Protein AF-A0A6G1FYL8-F1 (afdb_monomer_lite)

Secondary structure (DSSP, 8-state):
-----HHHHHHHHHHHHHHHHHHHHHHHHHHHTT-----HHHHHHHHHHHHHHHHHHHHHHHHHTTBTB-GGGS-HHHHHHHHHHHHHHHHHHHHHHHHHHHHHHHHHHHH---TTHHHHHHHHHHHHHHHHHHHHHHHHHHTSSGGGGT-GGGTTS-HHHHHHHHHHHHHHHHHHHHHHHHHHHHHHHHHHH----HHHHHHHHH-TTTHHHHHHHHHHHHHHHHHHHHT---------------------------------

pLDDT: mean 71.5, std 19.19, range [30.89, 94.81]

Sequence (264 aa):
PDESKVPLLLGVTTSLFSFSLIVYGARVYTRVHPVLNIRWDDYAMFTAVVLAIGQYAVIVNCIHNGTGRHAVYLTPETIILALRAVWIQQLFWTWSITFIKVSVALMLMRIRNDKPWRIWLPLLISFLICSAASSTVLQFIQCTPVRTFWDRTTLGASAGRQKTYSFLCTSTIAVFISTDVTLSLLPLTFITKLRRPLRERVAIMSHGSGAVRHHRRDGQNVSYQALREQHRPALGHGRSRTLGLRGAVLGNHCGLRAVSEGAV

Radius of gyration: 32.03 Å; chains: 1; bounding box: 80×51×93 Å

Structure (mmCIF, N/CA/C/O backbone):
data_AF-A0A6G1FYL8-F1
#
_entry.id   AF-A0A6G1FYL8-F1
#
loop_
_atom_site.group_PDB
_atom_site.id
_atom_site.type_symbol
_atom_site.label_atom_id
_atom_site.label_alt_id
_atom_site.label_comp_id
_atom_site.label_asym_id
_atom_site.label_entity_id
_atom_site.label_seq_id
_atom_site.pdbx_PDB_ins_code
_atom_site.Cartn_x
_atom_site.Cartn_y
_atom_site.Cartn_z
_atom_site.occupancy
_atom_site.B_iso_or_equiv
_atom_site.auth_seq_id
_atom_site.auth_comp_id
_atom_site.auth_asym_id
_atom_site.auth_atom_id
_atom_site.pdbx_PDB_model_num
ATOM 1 N N . PRO A 1 1 ? 27.242 -15.877 -18.622 1.00 48.84 1 PRO A N 1
ATOM 2 C CA . PRO A 1 1 ? 26.172 -16.815 -18.209 1.00 48.84 1 PRO A CA 1
ATOM 3 C C . PRO A 1 1 ? 24.948 -15.988 -17.814 1.00 48.84 1 PRO A C 1
ATOM 5 O O . PRO A 1 1 ? 25.046 -15.158 -16.913 1.00 48.84 1 PRO A O 1
ATOM 8 N N . ASP A 1 2 ? 23.856 -16.123 -18.564 1.00 55.03 2 ASP A N 1
ATOM 9 C CA . ASP A 1 2 ? 22.661 -15.283 -18.440 1.00 55.03 2 ASP A CA 1
ATOM 10 C C . ASP A 1 2 ? 21.805 -15.734 -17.251 1.00 55.03 2 ASP A C 1
ATOM 12 O O . ASP A 1 2 ? 20.772 -16.379 -17.413 1.00 55.03 2 ASP A O 1
ATOM 16 N N . GLU A 1 3 ? 22.241 -15.397 -16.038 1.00 65.69 3 GLU A N 1
ATOM 17 C CA . GLU A 1 3 ? 21.491 -15.661 -14.807 1.00 65.69 3 GLU A CA 1
ATOM 18 C C . GLU A 1 3 ? 20.232 -14.779 -14.753 1.00 65.69 3 GLU A C 1
ATOM 20 O O . GLU A 1 3 ? 20.261 -13.605 -14.368 1.00 65.69 3 GLU A O 1
ATOM 25 N N . SER A 1 4 ? 19.096 -15.329 -15.182 1.00 71.00 4 SER A N 1
ATOM 26 C CA . SER A 1 4 ? 17.803 -14.646 -15.136 1.00 71.00 4 SER A CA 1
ATOM 27 C C . SER A 1 4 ? 17.171 -14.754 -13.746 1.00 71.00 4 SER A C 1
ATOM 29 O O . SER A 1 4 ? 16.814 -15.845 -13.310 1.00 71.00 4 SER A O 1
ATOM 31 N N . LYS A 1 5 ? 16.929 -13.617 -13.076 1.00 79.50 5 LYS A N 1
ATOM 32 C CA . LYS A 1 5 ? 16.242 -13.558 -11.763 1.00 79.50 5 LYS A CA 1
ATOM 33 C C . LYS A 1 5 ? 14.712 -13.509 -11.867 1.00 79.50 5 LYS A C 1
ATOM 35 O O . LYS A 1 5 ? 14.016 -13.406 -10.861 1.00 79.50 5 LYS A O 1
ATOM 40 N N . VAL A 1 6 ? 14.191 -13.591 -13.088 1.00 79.69 6 VAL A N 1
ATOM 41 C CA . VAL A 1 6 ? 12.763 -13.562 -13.436 1.00 79.69 6 VAL A CA 1
ATOM 42 C C . VAL A 1 6 ? 11.925 -14.580 -12.639 1.00 79.69 6 VAL A C 1
ATOM 44 O O . VAL A 1 6 ? 10.964 -14.147 -11.999 1.00 79.69 6 VAL A O 1
ATOM 47 N N . PRO A 1 7 ? 12.260 -15.890 -12.594 1.00 82.25 7 PRO A N 1
ATOM 48 C CA . PRO A 1 7 ? 11.434 -16.865 -11.874 1.00 82.25 7 PRO A CA 1
ATOM 49 C C . PRO A 1 7 ? 11.412 -16.612 -10.361 1.00 82.25 7 PRO A C 1
ATOM 51 O O . PRO A 1 7 ? 10.371 -16.770 -9.725 1.00 82.25 7 PRO A O 1
ATOM 54 N N . LEU A 1 8 ? 12.529 -16.145 -9.793 1.00 85.62 8 LEU A N 1
ATOM 55 C CA . LEU A 1 8 ? 12.621 -15.775 -8.381 1.00 85.62 8 LEU A CA 1
ATOM 56 C C . LEU A 1 8 ? 11.694 -14.592 -8.059 1.00 85.62 8 LEU A C 1
ATOM 58 O O . LEU A 1 8 ? 10.910 -14.655 -7.114 1.00 85.62 8 LEU A O 1
ATOM 62 N N . LEU A 1 9 ? 11.757 -13.523 -8.860 1.00 84.75 9 LEU A N 1
ATOM 63 C CA . LEU A 1 9 ? 10.937 -12.321 -8.668 1.00 84.75 9 LEU A CA 1
ATOM 64 C C . LEU A 1 9 ? 9.443 -12.628 -8.785 1.00 84.75 9 LEU A C 1
ATOM 66 O O . LEU A 1 9 ? 8.650 -12.158 -7.965 1.00 84.75 9 LEU A O 1
ATOM 70 N N . LEU A 1 10 ? 9.064 -13.441 -9.771 1.00 87.06 10 LEU A N 1
ATOM 71 C CA . LEU A 1 10 ? 7.678 -13.845 -9.965 1.00 87.06 10 LEU A CA 1
ATOM 72 C C . LEU A 1 10 ? 7.187 -14.699 -8.789 1.00 87.06 10 LEU A C 1
ATOM 74 O O . LEU A 1 10 ? 6.132 -14.410 -8.226 1.00 87.06 10 LEU A O 1
ATOM 78 N N . GLY A 1 11 ? 7.969 -15.696 -8.364 1.00 87.75 11 GL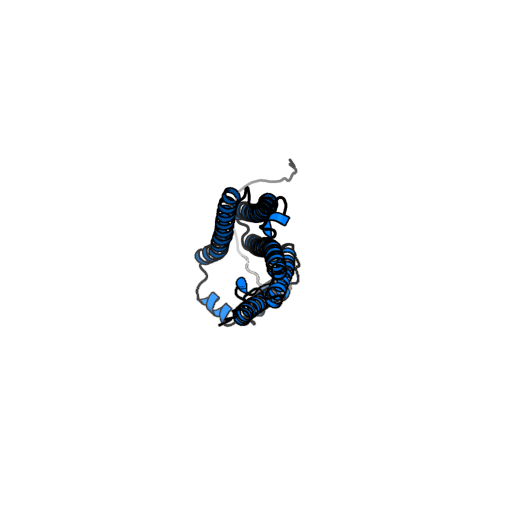Y A N 1
ATOM 79 C CA . GLY A 1 11 ? 7.621 -16.574 -7.244 1.00 87.75 11 GLY A CA 1
ATOM 80 C C . GLY A 1 11 ? 7.432 -15.819 -5.925 1.00 87.75 11 GLY A C 1
ATOM 81 O O . GLY A 1 11 ? 6.441 -16.021 -5.223 1.00 87.75 11 GLY A O 1
ATOM 82 N N . VAL A 1 12 ? 8.331 -14.886 -5.603 1.00 89.56 12 VAL A N 1
ATOM 83 C CA . VAL A 1 12 ? 8.226 -14.077 -4.376 1.00 89.56 12 VAL A CA 1
ATOM 84 C C . VAL A 1 12 ? 7.032 -13.120 -4.444 1.00 89.56 12 VAL A C 1
ATOM 86 O O . VAL A 1 12 ? 6.254 -13.032 -3.497 1.00 89.56 12 VAL A O 1
ATOM 89 N N . THR A 1 13 ? 6.836 -12.432 -5.570 1.00 87.62 13 THR A N 1
ATOM 90 C CA . THR A 1 13 ? 5.745 -11.451 -5.697 1.00 87.62 13 THR A CA 1
ATOM 91 C C . THR A 1 13 ? 4.373 -12.127 -5.647 1.00 87.62 13 THR A C 1
ATOM 93 O O . THR A 1 13 ? 3.482 -11.671 -4.932 1.00 87.62 13 THR A O 1
ATOM 96 N N . THR A 1 14 ? 4.204 -13.237 -6.369 1.00 90.94 14 THR A N 1
ATOM 97 C CA . THR A 1 14 ? 2.945 -14.003 -6.417 1.00 90.94 14 THR A CA 1
ATOM 98 C C . THR A 1 14 ? 2.588 -14.614 -5.062 1.00 90.94 14 THR A C 1
ATOM 100 O O . THR A 1 14 ? 1.433 -14.525 -4.638 1.00 90.94 14 THR A O 1
ATOM 103 N N . SER A 1 15 ? 3.562 -15.183 -4.345 1.00 93.88 15 SER A N 1
ATOM 104 C CA . SER A 1 15 ? 3.337 -15.789 -3.025 1.00 93.88 15 SER A CA 1
ATOM 105 C C . SER A 1 15 ? 2.959 -14.750 -1.966 1.00 93.88 15 SER A C 1
ATOM 107 O O . SER A 1 15 ? 1.961 -14.930 -1.266 1.00 93.88 15 SER A O 1
ATOM 109 N N . LEU A 1 16 ? 3.678 -13.623 -1.894 1.00 89.62 16 LEU A N 1
ATOM 110 C CA . LEU A 1 16 ? 3.366 -12.531 -0.965 1.00 89.62 16 LEU A CA 1
ATOM 111 C C . LEU A 1 16 ? 2.008 -11.886 -1.260 1.00 89.62 16 LEU A C 1
ATOM 113 O O . LEU A 1 16 ? 1.256 -11.569 -0.332 1.00 89.62 16 LEU A O 1
ATOM 117 N N . PHE A 1 17 ? 1.671 -11.716 -2.540 1.00 90.88 17 PHE A N 1
ATOM 118 C CA . PHE A 1 17 ? 0.371 -11.189 -2.946 1.00 90.88 17 PHE A CA 1
ATOM 119 C C . PHE A 1 17 ? -0.765 -12.149 -2.575 1.00 90.88 17 PHE A C 1
ATOM 121 O O . PHE A 1 17 ? -1.754 -11.730 -1.976 1.00 90.88 17 PHE A O 1
ATOM 128 N N . SER A 1 18 ? -0.588 -13.447 -2.839 1.00 92.50 18 SER A N 1
ATOM 129 C CA . SER A 1 18 ? -1.562 -14.485 -2.478 1.00 92.50 18 SER A CA 1
ATOM 130 C C . SER A 1 18 ? -1.791 -14.540 -0.969 1.00 92.50 18 SER A C 1
ATOM 132 O O . SER A 1 18 ? -2.932 -14.533 -0.511 1.00 92.50 18 SER A O 1
ATOM 134 N N . PHE A 1 19 ? -0.714 -14.511 -0.179 1.00 93.62 19 PHE A N 1
ATOM 135 C CA . PHE A 1 19 ? -0.805 -14.462 1.278 1.00 93.62 19 PHE A CA 1
ATOM 136 C C . PHE A 1 19 ? -1.547 -13.208 1.762 1.00 93.62 19 PHE A C 1
ATOM 138 O O . PHE A 1 19 ? -2.446 -13.296 2.600 1.00 93.62 19 PHE A O 1
ATOM 145 N N . SER A 1 20 ? -1.231 -12.046 1.186 1.00 88.75 20 SER A N 1
ATOM 146 C CA . SER A 1 20 ? -1.899 -10.782 1.516 1.00 88.75 20 SER A CA 1
ATOM 147 C C . SER A 1 20 ? -3.398 -10.821 1.197 1.00 88.75 20 SER A C 1
ATOM 149 O O . SER A 1 20 ? -4.206 -10.350 1.998 1.00 88.75 20 SER A O 1
ATOM 151 N N . LEU A 1 21 ? -3.785 -11.433 0.072 1.00 90.12 21 LEU A N 1
ATOM 152 C CA . LEU A 1 21 ? -5.184 -11.592 -0.328 1.00 90.12 21 LEU A CA 1
ATOM 153 C C . LEU A 1 21 ? -5.953 -12.515 0.629 1.00 90.12 21 LEU A C 1
ATOM 155 O O . LEU A 1 21 ? -7.092 -12.214 0.981 1.00 90.12 21 LEU A O 1
ATOM 159 N N . ILE A 1 22 ? -5.327 -13.595 1.105 1.00 92.56 22 ILE A N 1
ATOM 160 C CA . ILE A 1 22 ? -5.921 -14.499 2.103 1.00 92.56 22 ILE A CA 1
ATOM 161 C C . ILE A 1 22 ? -6.162 -13.759 3.423 1.00 92.56 22 ILE A C 1
ATOM 163 O O . ILE A 1 22 ? -7.264 -13.808 3.972 1.00 92.56 22 ILE A O 1
ATOM 167 N N . VAL A 1 23 ? -5.159 -13.029 3.922 1.00 88.81 23 VAL A N 1
ATOM 168 C CA . VAL A 1 23 ? -5.279 -12.236 5.158 1.00 88.81 23 VAL A CA 1
ATOM 169 C C . VAL A 1 23 ? -6.369 -11.169 5.021 1.00 88.81 23 VAL A C 1
ATOM 171 O O . VAL A 1 23 ? -7.148 -10.946 5.952 1.00 88.81 23 VAL A O 1
ATOM 174 N N . TYR A 1 24 ? -6.464 -10.533 3.854 1.00 85.38 24 TYR A N 1
ATOM 175 C CA . TYR A 1 24 ? -7.528 -9.585 3.549 1.00 85.38 24 TYR A CA 1
ATOM 176 C C . TYR A 1 24 ? -8.910 -10.247 3.529 1.00 85.38 24 TYR A C 1
ATOM 178 O O . TYR A 1 24 ? -9.835 -9.751 4.173 1.00 85.38 24 TYR A O 1
ATOM 186 N N . GLY A 1 25 ? -9.047 -11.386 2.848 1.00 86.25 25 GLY A N 1
ATOM 187 C CA . GLY A 1 25 ? -10.288 -12.156 2.797 1.00 86.25 25 GLY A CA 1
ATOM 188 C C . GLY A 1 25 ? -10.761 -12.557 4.193 1.00 86.25 25 GLY A C 1
ATOM 189 O O . GLY A 1 25 ? -11.928 -12.363 4.530 1.00 86.25 25 GLY A O 1
ATOM 190 N N . ALA A 1 26 ? -9.840 -12.999 5.053 1.00 86.44 26 ALA A N 1
ATOM 191 C CA . ALA A 1 26 ? -10.126 -13.268 6.459 1.00 86.44 26 ALA A CA 1
ATOM 192 C C . ALA A 1 26 ? -10.610 -12.008 7.197 1.00 86.44 26 ALA A C 1
ATOM 194 O O . ALA A 1 26 ? -11.596 -12.067 7.936 1.00 86.44 26 ALA A O 1
ATOM 195 N N . ARG A 1 27 ? -9.982 -10.844 6.970 1.00 81.75 27 ARG A N 1
ATOM 196 C CA . ARG A 1 27 ? -10.463 -9.577 7.5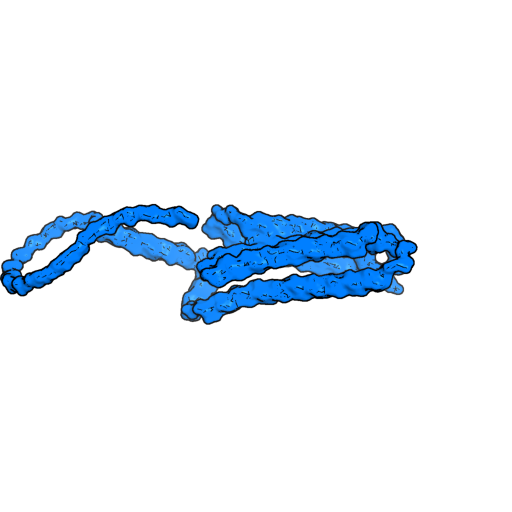43 1.00 81.75 27 ARG A CA 1
ATOM 197 C C . ARG A 1 27 ? -11.882 -9.249 7.095 1.00 81.75 27 ARG A C 1
ATOM 199 O O . ARG A 1 27 ? -12.716 -8.987 7.958 1.00 81.75 27 ARG A O 1
ATOM 206 N N . VAL A 1 28 ? -12.183 -9.310 5.800 1.00 81.31 28 VAL A N 1
ATOM 207 C CA . VAL A 1 28 ? -13.538 -9.049 5.283 1.00 81.31 28 VAL A CA 1
ATOM 208 C C . VAL A 1 28 ? -14.544 -10.032 5.880 1.00 81.31 28 VAL A C 1
ATOM 210 O O . VAL A 1 28 ? -15.586 -9.614 6.383 1.00 81.31 28 VAL A O 1
ATOM 213 N N . TYR A 1 29 ? -14.205 -11.320 5.937 1.00 81.19 29 TYR A N 1
ATOM 214 C CA . TYR A 1 29 ? -15.059 -12.344 6.537 1.00 81.19 29 TYR A CA 1
ATOM 215 C C . TYR A 1 29 ? -15.404 -12.025 7.999 1.00 81.19 29 TYR A C 1
ATOM 217 O O . TYR A 1 29 ? -16.577 -11.998 8.373 1.00 81.19 29 TYR A O 1
ATOM 225 N N . THR A 1 30 ? -14.405 -11.679 8.821 1.00 79.12 30 THR A N 1
ATOM 226 C CA . THR A 1 30 ? -14.639 -11.300 10.229 1.00 79.12 30 THR A CA 1
ATOM 227 C C . THR A 1 30 ? -15.484 -10.035 10.394 1.00 79.12 30 THR A C 1
ATOM 229 O O . THR A 1 30 ? -16.072 -9.832 11.456 1.00 79.12 30 THR A O 1
ATOM 232 N N . ARG A 1 31 ? -15.562 -9.178 9.369 1.00 70.50 31 ARG A N 1
ATOM 233 C CA . ARG A 1 31 ? -16.364 -7.948 9.382 1.00 70.50 31 ARG A CA 1
ATOM 234 C C . ARG A 1 31 ? -17.803 -8.167 8.946 1.00 70.50 31 ARG A C 1
ATOM 236 O O . ARG A 1 31 ? -18.696 -7.577 9.546 1.00 70.50 31 ARG A O 1
ATOM 243 N N . VAL A 1 32 ? -18.023 -9.013 7.945 1.00 71.31 32 VAL A N 1
ATOM 244 C CA . VAL A 1 32 ? -19.355 -9.278 7.385 1.00 71.31 32 VAL A CA 1
ATOM 245 C C . VAL A 1 32 ? -20.175 -10.198 8.297 1.00 71.31 32 VAL A C 1
ATOM 247 O O . VAL A 1 32 ? -21.379 -10.008 8.448 1.00 71.31 32 VAL A O 1
ATOM 250 N N . HIS A 1 33 ? -19.530 -11.168 8.950 1.00 63.94 33 HIS A N 1
ATOM 251 C CA . HIS A 1 33 ? -20.213 -12.241 9.681 1.00 63.94 33 HIS A CA 1
ATOM 252 C C . HIS A 1 33 ? -20.872 -11.863 11.038 1.00 63.94 33 HIS A C 1
ATOM 254 O O . HIS A 1 33 ? -21.763 -12.593 11.479 1.00 63.94 33 HIS A O 1
ATOM 260 N N . PRO A 1 34 ? -20.497 -10.771 11.741 1.00 65.94 34 PRO A N 1
ATOM 261 C CA . PRO A 1 34 ? -21.178 -10.369 12.979 1.00 65.94 34 PRO A CA 1
ATOM 262 C C . PRO A 1 34 ? -22.430 -9.502 12.766 1.00 65.94 34 PRO A C 1
ATOM 264 O O . PRO A 1 34 ? -23.414 -9.722 13.466 1.00 65.94 34 PRO A O 1
ATOM 267 N N . VAL A 1 35 ? -22.400 -8.519 11.847 1.00 64.12 35 VAL A N 1
ATOM 268 C CA . VAL A 1 35 ? -23.529 -7.639 11.461 1.00 64.12 35 VAL A CA 1
ATOM 269 C C . VAL A 1 35 ? -23.183 -6.953 10.126 1.00 64.12 35 VAL A C 1
ATOM 271 O O . VAL A 1 35 ? -22.184 -6.236 10.064 1.00 64.12 35 VAL A O 1
ATOM 274 N N . LEU A 1 36 ? -24.006 -7.108 9.081 1.00 61.34 36 LEU A N 1
ATOM 275 C CA . LEU A 1 36 ? -23.881 -6.352 7.824 1.00 61.34 36 LEU A CA 1
ATOM 276 C C . LEU A 1 36 ? -24.153 -4.864 8.086 1.00 61.34 36 LEU A C 1
ATOM 278 O O . LEU A 1 36 ? -25.297 -4.423 8.124 1.00 61.34 36 LEU A O 1
ATOM 282 N N . ASN A 1 37 ? -23.098 -4.086 8.306 1.00 67.38 37 ASN A N 1
ATOM 283 C CA . ASN A 1 37 ? -23.184 -2.634 8.399 1.00 67.38 37 ASN A CA 1
ATOM 284 C C . ASN A 1 37 ? -22.057 -2.028 7.563 1.00 67.38 37 ASN A C 1
ATOM 286 O O . ASN A 1 37 ? -20.989 -1.730 8.100 1.00 67.38 37 ASN A O 1
ATOM 290 N N . ILE A 1 38 ? -22.308 -1.920 6.253 1.00 68.62 38 ILE A N 1
ATOM 291 C CA . ILE A 1 38 ? -21.378 -1.360 5.267 1.00 68.62 38 ILE A CA 1
ATOM 292 C C . ILE A 1 38 ? -21.204 0.125 5.570 1.00 68.62 38 ILE A C 1
ATOM 294 O O . ILE A 1 38 ? -22.166 0.895 5.557 1.00 68.62 38 ILE A O 1
ATOM 298 N N . ARG A 1 39 ? -19.974 0.532 5.871 1.00 78.00 39 ARG A N 1
ATOM 299 C CA . ARG A 1 39 ? -19.635 1.916 6.226 1.00 78.00 39 ARG A CA 1
ATOM 300 C C . ARG A 1 39 ? -18.521 2.439 5.326 1.00 78.00 39 ARG A C 1
ATOM 302 O O . ARG A 1 39 ? -17.893 1.693 4.586 1.00 78.00 39 ARG A O 1
ATOM 309 N N . TRP A 1 40 ? -18.233 3.736 5.436 1.00 77.56 40 TRP A N 1
ATOM 310 C CA . TRP A 1 40 ? -17.133 4.402 4.721 1.00 77.56 40 TRP A CA 1
ATOM 311 C C . TRP A 1 40 ? -15.765 3.701 4.865 1.00 77.56 40 TRP A C 1
ATOM 313 O O . TRP A 1 40 ? -14.971 3.731 3.930 1.00 77.56 40 TRP A O 1
ATOM 323 N N . ASP A 1 41 ? -15.517 3.027 5.994 1.00 82.19 41 ASP A N 1
ATOM 324 C CA . ASP A 1 41 ? -14.328 2.188 6.227 1.00 82.19 41 ASP A CA 1
ATOM 325 C C . ASP A 1 41 ? -14.200 1.047 5.199 1.00 82.19 41 ASP A C 1
ATOM 327 O O . ASP A 1 41 ? -13.137 0.846 4.612 1.00 82.19 41 ASP A O 1
ATOM 331 N N . ASP A 1 42 ? -15.304 0.348 4.919 1.00 84.62 42 ASP A N 1
ATOM 332 C CA . ASP A 1 42 ? -15.323 -0.809 4.022 1.00 84.62 42 ASP A CA 1
ATOM 333 C C . ASP A 1 42 ? -15.106 -0.391 2.560 1.00 84.62 42 ASP A C 1
ATOM 335 O O . ASP A 1 42 ? -14.406 -1.077 1.816 1.00 84.62 42 ASP A O 1
ATOM 339 N N . TYR A 1 43 ? -15.626 0.774 2.155 1.00 86.56 43 TYR A N 1
ATOM 340 C CA . TYR A 1 43 ? -15.386 1.330 0.818 1.00 86.56 43 TYR A CA 1
ATOM 341 C C . TYR A 1 43 ? -13.921 1.724 0.605 1.00 86.56 43 TYR A C 1
ATOM 343 O O . TYR A 1 43 ? -13.354 1.432 -0.451 1.00 86.56 43 TYR A O 1
ATOM 351 N N . ALA A 1 44 ? -13.285 2.347 1.603 1.00 87.44 44 ALA A N 1
ATOM 352 C CA . ALA A 1 44 ? -11.859 2.670 1.542 1.00 87.44 44 ALA A CA 1
ATOM 353 C C . ALA A 1 44 ? -11.013 1.390 1.434 1.00 87.44 44 ALA A C 1
ATOM 355 O O . ALA A 1 44 ? -10.097 1.305 0.615 1.00 87.44 44 ALA A O 1
ATOM 356 N N . MET A 1 45 ? -11.375 0.367 2.209 1.00 87.12 45 MET A N 1
ATOM 357 C CA . MET A 1 45 ? -10.716 -0.935 2.212 1.00 87.12 45 MET A CA 1
ATOM 358 C C . MET A 1 45 ? -10.895 -1.703 0.891 1.00 87.12 45 MET A C 1
ATOM 360 O O . MET A 1 45 ? -9.961 -2.343 0.411 1.00 87.12 45 MET A O 1
ATOM 364 N N . PHE A 1 46 ? -12.080 -1.650 0.284 1.00 89.62 46 PHE A N 1
ATOM 365 C CA . PHE A 1 46 ? -12.339 -2.251 -1.025 1.00 89.62 46 PHE A CA 1
ATOM 366 C C . PHE A 1 46 ? -11.540 -1.546 -2.128 1.00 89.62 46 PHE A C 1
ATOM 368 O O . PHE A 1 46 ? -10.840 -2.193 -2.908 1.00 89.62 46 PHE A O 1
ATOM 375 N N . THR A 1 47 ? -11.564 -0.211 -2.132 1.00 90.88 47 THR A N 1
ATOM 376 C CA . THR A 1 47 ? -10.813 0.614 -3.091 1.00 90.88 47 THR A CA 1
ATOM 377 C C . THR A 1 47 ? -9.313 0.325 -3.019 1.00 90.88 47 THR A C 1
ATOM 379 O O . THR A 1 47 ? -8.658 0.165 -4.049 1.00 90.88 47 THR A O 1
ATOM 382 N N . ALA A 1 48 ? -8.769 0.174 -1.808 1.00 91.25 48 ALA A N 1
ATOM 383 C CA . ALA A 1 48 ? -7.370 -0.186 -1.607 1.00 91.25 48 ALA A CA 1
ATOM 384 C C . ALA A 1 48 ? -6.974 -1.500 -2.298 1.00 91.25 48 ALA A C 1
ATOM 386 O O . ALA A 1 48 ? -5.891 -1.584 -2.883 1.00 91.25 48 ALA A O 1
ATOM 387 N N . VAL A 1 49 ? -7.842 -2.514 -2.240 1.00 90.94 49 VAL A N 1
ATOM 388 C CA . VAL A 1 49 ? -7.581 -3.834 -2.830 1.00 90.94 49 VAL A CA 1
ATOM 389 C C . VAL A 1 49 ? -7.688 -3.818 -4.339 1.00 90.94 49 VAL A C 1
ATOM 391 O O . VAL A 1 49 ? -6.842 -4.411 -5.000 1.00 90.94 49 VAL A O 1
ATOM 394 N N . VAL A 1 50 ? -8.658 -3.095 -4.896 1.00 93.00 50 VAL A N 1
ATOM 395 C CA . VAL A 1 50 ? -8.746 -2.907 -6.350 1.00 93.00 50 VAL A CA 1
ATOM 396 C C . VAL A 1 50 ? -7.447 -2.291 -6.884 1.00 93.00 50 VAL A C 1
ATOM 398 O O . VAL A 1 50 ? -6.881 -2.785 -7.860 1.00 93.00 50 VAL A O 1
ATOM 401 N N . LEU A 1 51 ? -6.913 -1.277 -6.195 1.00 92.81 51 LEU A N 1
ATOM 402 C CA . LEU A 1 51 ? -5.627 -0.670 -6.549 1.00 92.81 51 LEU A CA 1
ATOM 403 C C . LEU A 1 51 ? -4.449 -1.644 -6.387 1.00 92.81 51 LEU A C 1
ATOM 405 O O . LEU A 1 51 ? -3.560 -1.661 -7.236 1.00 92.81 51 LEU A O 1
ATOM 409 N N . ALA A 1 52 ? -4.447 -2.478 -5.342 1.00 90.69 52 ALA A N 1
ATOM 410 C CA . ALA A 1 52 ? -3.403 -3.482 -5.121 1.00 90.69 52 ALA A CA 1
ATOM 411 C C . ALA A 1 52 ? -3.396 -4.574 -6.208 1.00 90.69 52 ALA A C 1
ATOM 413 O O . ALA A 1 52 ? -2.329 -4.985 -6.662 1.00 90.69 52 ALA A O 1
ATOM 414 N N . ILE A 1 53 ? -4.573 -5.015 -6.663 1.00 92.50 53 ILE A N 1
ATOM 415 C CA . ILE A 1 53 ? -4.715 -5.953 -7.787 1.00 92.50 53 ILE A CA 1
ATOM 416 C C . ILE A 1 53 ? -4.183 -5.313 -9.074 1.00 92.50 53 ILE A C 1
ATOM 418 O O . ILE A 1 53 ? -3.424 -5.948 -9.806 1.00 92.50 53 ILE A O 1
ATOM 422 N N . GLY A 1 54 ? -4.521 -4.042 -9.323 1.00 92.25 54 GLY A N 1
ATOM 423 C CA . GLY A 1 54 ? -3.981 -3.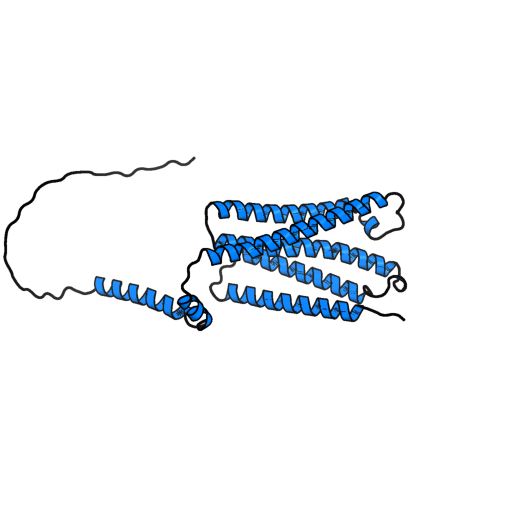280 -10.451 1.00 92.25 54 GLY A CA 1
ATOM 424 C C . GLY A 1 54 ? -2.453 -3.194 -10.415 1.00 92.25 54 GLY A C 1
ATOM 425 O O . GLY A 1 54 ? -1.790 -3.492 -11.408 1.00 92.25 54 GLY A O 1
ATOM 426 N N . GLN A 1 55 ? -1.879 -2.882 -9.250 1.00 91.56 55 GLN A N 1
ATOM 427 C CA . GLN A 1 55 ? -0.429 -2.865 -9.047 1.00 91.56 55 GLN A CA 1
ATOM 428 C C . GLN A 1 55 ? 0.210 -4.221 -9.377 1.00 91.56 55 GLN A C 1
ATOM 430 O O . GLN A 1 55 ? 1.220 -4.280 -10.079 1.00 91.56 55 GLN A O 1
ATOM 435 N N . TYR A 1 56 ? -0.377 -5.311 -8.881 1.00 91.00 56 TYR A N 1
ATOM 436 C CA . TYR A 1 56 ? 0.115 -6.663 -9.124 1.00 91.00 56 TYR A CA 1
ATOM 437 C C . TYR A 1 56 ? 0.090 -7.021 -10.616 1.00 91.00 56 TYR A C 1
ATOM 439 O O . TYR A 1 56 ? 1.087 -7.517 -11.141 1.00 91.00 56 TYR A O 1
ATOM 447 N N . ALA A 1 57 ? -0.995 -6.695 -11.324 1.00 91.06 57 ALA A N 1
ATOM 448 C CA . ALA A 1 57 ? -1.109 -6.928 -12.763 1.00 91.06 57 ALA A CA 1
ATOM 449 C C . ALA A 1 57 ? -0.013 -6.200 -13.561 1.00 91.06 57 ALA A C 1
ATOM 451 O O . ALA A 1 57 ? 0.600 -6.790 -14.453 1.00 91.06 57 ALA A O 1
ATOM 452 N N . VAL A 1 58 ? 0.286 -4.944 -13.202 1.00 89.19 58 VAL A N 1
ATOM 453 C CA . VAL A 1 58 ? 1.368 -4.167 -13.828 1.00 89.19 58 VAL A CA 1
ATOM 454 C C . VAL A 1 58 ? 2.725 -4.839 -13.598 1.00 89.19 58 VAL A C 1
ATOM 456 O O . VAL A 1 58 ? 3.493 -4.986 -14.547 1.00 89.19 58 VAL A O 1
ATOM 459 N N . ILE A 1 59 ? 3.014 -5.303 -12.377 1.00 87.06 59 ILE A N 1
ATOM 460 C CA . ILE A 1 59 ? 4.286 -5.974 -12.052 1.00 87.06 59 ILE A CA 1
ATOM 461 C C . ILE A 1 59 ? 4.441 -7.282 -12.830 1.00 87.06 59 ILE A C 1
ATOM 463 O O . ILE A 1 59 ? 5.493 -7.524 -13.420 1.00 87.06 59 ILE A O 1
ATOM 467 N N . VAL A 1 60 ? 3.400 -8.115 -12.876 1.00 87.44 60 VAL A N 1
ATOM 468 C CA . VAL A 1 60 ? 3.435 -9.379 -13.625 1.00 87.44 60 VAL A CA 1
ATOM 469 C C . VAL A 1 60 ? 3.690 -9.114 -15.110 1.00 87.44 60 VAL A C 1
ATOM 471 O O . VAL A 1 60 ? 4.536 -9.776 -15.712 1.00 87.44 60 VAL A O 1
ATOM 474 N N . ASN A 1 61 ? 3.046 -8.095 -15.687 1.00 86.44 61 ASN A N 1
ATOM 475 C CA . ASN A 1 61 ? 3.289 -7.691 -17.071 1.00 86.44 61 ASN A CA 1
ATOM 476 C C . ASN A 1 61 ? 4.742 -7.221 -17.293 1.00 86.44 61 ASN A C 1
ATOM 478 O O . ASN A 1 61 ? 5.371 -7.623 -18.271 1.00 86.44 61 ASN A O 1
ATOM 482 N N . CYS A 1 62 ? 5.320 -6.455 -16.358 1.00 82.25 62 CYS A N 1
ATOM 483 C CA . CYS A 1 62 ? 6.733 -6.050 -16.422 1.00 82.25 62 CYS A CA 1
ATOM 484 C C . CYS A 1 62 ? 7.674 -7.253 -16.477 1.00 82.25 62 CYS A C 1
ATOM 486 O O . CYS A 1 62 ? 8.598 -7.285 -17.293 1.00 82.25 62 CYS A O 1
ATOM 488 N N . ILE A 1 63 ? 7.453 -8.219 -15.582 1.00 82.56 63 ILE A N 1
ATOM 489 C CA . ILE A 1 63 ? 8.296 -9.408 -15.434 1.00 82.56 63 ILE A CA 1
ATOM 490 C C . ILE A 1 63 ? 8.205 -10.275 -16.697 1.00 82.56 63 ILE A C 1
ATOM 492 O O . ILE A 1 63 ? 9.236 -10.711 -17.209 1.00 82.56 63 ILE A O 1
ATOM 496 N N . HIS A 1 64 ? 7.000 -10.457 -17.251 1.00 79.19 64 HIS A N 1
ATOM 497 C CA . HIS A 1 64 ? 6.795 -11.182 -18.511 1.00 79.19 64 HIS A CA 1
ATOM 498 C C . HIS A 1 64 ? 7.505 -10.529 -19.704 1.00 79.19 64 HIS A C 1
ATOM 500 O O . HIS A 1 64 ? 8.039 -11.237 -20.552 1.00 79.19 64 HIS A O 1
ATOM 506 N N . ASN A 1 65 ? 7.588 -9.197 -19.735 1.00 75.56 65 ASN A N 1
ATOM 507 C CA . ASN A 1 65 ? 8.288 -8.448 -20.784 1.00 75.56 65 ASN A CA 1
ATOM 508 C C . ASN A 1 65 ? 9.822 -8.410 -20.608 1.00 75.56 65 ASN A C 1
ATOM 510 O O . ASN A 1 65 ? 10.500 -7.600 -21.237 1.00 75.56 65 ASN A O 1
ATOM 514 N N . GLY A 1 66 ? 10.391 -9.272 -19.755 1.00 69.00 66 GLY A N 1
ATOM 515 C CA . GLY A 1 66 ? 11.840 -9.442 -19.602 1.00 69.00 66 GLY A CA 1
ATOM 516 C C . GLY A 1 66 ? 12.481 -8.620 -18.481 1.00 69.00 66 GLY A C 1
ATOM 517 O O . GLY A 1 66 ? 13.698 -8.701 -18.288 1.00 69.00 66 GLY A O 1
ATOM 518 N N . THR A 1 67 ? 11.695 -7.875 -17.693 1.00 66.38 67 THR A N 1
ATOM 519 C CA . THR A 1 67 ? 12.204 -7.138 -16.522 1.00 66.38 67 THR A CA 1
ATOM 520 C C . THR A 1 67 ? 12.706 -8.132 -15.468 1.00 66.38 67 THR A C 1
ATOM 522 O O . THR A 1 67 ? 11.918 -8.855 -14.864 1.00 66.38 67 THR A O 1
ATOM 525 N N . GLY A 1 68 ? 14.026 -8.197 -15.253 1.00 61.84 68 GLY A N 1
ATOM 526 C CA . GLY A 1 68 ? 14.671 -9.169 -14.351 1.00 61.84 68 GLY A CA 1
ATOM 527 C C . GLY A 1 68 ? 15.862 -9.924 -14.958 1.00 61.84 68 GLY A C 1
ATOM 528 O O . GLY A 1 68 ? 16.549 -10.658 -14.243 1.00 61.84 68 GLY A O 1
ATOM 529 N N . ARG A 1 69 ? 16.133 -9.735 -16.257 1.00 67.00 69 ARG A N 1
ATOM 530 C CA . ARG A 1 69 ? 17.407 -10.098 -16.905 1.00 67.00 69 ARG A CA 1
ATOM 531 C C . ARG A 1 69 ? 18.365 -8.902 -16.871 1.00 67.00 69 ARG A C 1
ATOM 533 O O . ARG A 1 69 ? 17.938 -7.769 -16.643 1.00 67.00 69 ARG A O 1
ATOM 540 N N . HIS A 1 70 ? 19.664 -9.135 -17.058 1.00 62.75 70 HIS A N 1
ATOM 541 C CA . HIS A 1 70 ? 20.630 -8.036 -17.112 1.00 62.75 70 HIS A CA 1
ATOM 542 C C . HIS A 1 70 ? 20.263 -7.044 -18.224 1.00 62.75 70 HIS A C 1
ATOM 544 O O . HIS A 1 70 ? 19.953 -7.454 -19.339 1.00 62.75 70 HIS A O 1
ATOM 550 N N . ALA A 1 71 ? 20.338 -5.742 -17.918 1.00 61.31 71 ALA A N 1
ATOM 551 C CA . ALA A 1 71 ? 19.947 -4.659 -18.828 1.00 61.31 71 ALA A CA 1
ATOM 552 C C . ALA A 1 71 ? 20.685 -4.689 -20.181 1.00 61.31 71 ALA A C 1
ATOM 554 O O . ALA A 1 71 ? 20.187 -4.139 -21.153 1.00 61.31 71 ALA A O 1
ATOM 555 N N . VAL A 1 72 ? 21.840 -5.362 -20.245 1.00 60.69 72 VAL A N 1
ATOM 556 C CA . VAL A 1 72 ? 22.647 -5.572 -21.458 1.00 60.69 72 VAL A CA 1
ATOM 557 C C . VAL A 1 72 ? 21.932 -6.449 -22.497 1.00 60.69 72 VAL A C 1
ATOM 559 O O . VAL A 1 72 ? 22.175 -6.300 -23.687 1.00 60.69 72 VAL A O 1
ATOM 562 N N . TYR A 1 73 ? 21.026 -7.330 -22.065 1.00 64.38 73 TYR A N 1
ATOM 563 C CA . TYR A 1 73 ? 20.293 -8.257 -22.938 1.00 64.38 73 TYR A CA 1
ATOM 564 C C . TYR A 1 73 ? 18.876 -7.784 -23.276 1.00 64.38 73 TYR A C 1
ATOM 566 O O . TYR A 1 73 ? 18.124 -8.510 -23.924 1.00 64.38 73 TYR A O 1
ATOM 574 N N . LEU A 1 74 ? 18.480 -6.601 -22.800 1.00 72.12 74 LEU A N 1
ATOM 575 C CA . LEU A 1 74 ? 17.172 -6.026 -23.090 1.00 72.12 74 LEU A CA 1
ATOM 576 C C . LEU A 1 74 ? 17.275 -5.065 -24.268 1.00 72.12 74 LEU A C 1
ATOM 578 O O . LEU A 1 74 ? 18.177 -4.230 -24.335 1.00 72.12 74 LEU A O 1
ATOM 582 N N . THR A 1 75 ? 16.297 -5.133 -25.168 1.00 77.06 75 THR A N 1
ATOM 583 C CA . THR A 1 75 ? 16.148 -4.114 -26.205 1.00 77.06 75 THR A CA 1
ATOM 584 C C . THR A 1 75 ? 15.798 -2.770 -25.552 1.00 77.06 75 THR A C 1
ATOM 586 O O . THR A 1 75 ? 15.084 -2.741 -24.543 1.00 77.06 75 THR A O 1
ATOM 589 N N . PRO A 1 76 ? 16.243 -1.634 -26.112 1.00 75.81 76 PRO A N 1
ATOM 590 C CA . PRO A 1 76 ? 15.940 -0.311 -25.557 1.00 75.81 76 PRO A CA 1
ATOM 591 C C . PRO A 1 76 ? 14.429 -0.065 -25.391 1.00 75.81 76 PRO A C 1
ATOM 593 O O . PRO A 1 76 ? 14.005 0.575 -24.429 1.00 75.81 76 PRO A O 1
ATOM 596 N N . GLU A 1 77 ? 13.603 -0.646 -26.264 1.00 78.06 77 GLU A N 1
ATOM 597 C CA . GLU A 1 77 ? 12.140 -0.586 -26.179 1.00 78.06 77 GLU A CA 1
ATOM 598 C C . GLU A 1 77 ? 11.586 -1.258 -24.912 1.00 78.06 77 GLU A C 1
ATOM 600 O O . GLU A 1 77 ? 10.740 -0.682 -24.222 1.00 78.06 77 GLU A O 1
ATOM 605 N N . THR A 1 78 ? 12.097 -2.440 -24.550 1.00 78.50 78 THR A N 1
ATOM 606 C CA . THR A 1 78 ? 11.669 -3.152 -23.330 1.00 78.50 78 THR A CA 1
ATOM 607 C C . THR A 1 78 ? 12.067 -2.407 -22.057 1.00 78.50 78 THR A C 1
ATOM 609 O O . THR A 1 78 ? 11.302 -2.380 -21.093 1.00 78.50 78 THR A O 1
ATOM 612 N N . ILE A 1 79 ? 13.213 -1.719 -22.066 1.00 77.25 79 ILE A N 1
ATOM 613 C CA . ILE A 1 79 ? 13.658 -0.875 -20.947 1.00 77.25 79 ILE A CA 1
ATOM 614 C C . ILE A 1 79 ? 12.706 0.311 -20.757 1.00 77.25 79 ILE A C 1
ATOM 616 O O . ILE A 1 79 ? 12.298 0.604 -19.633 1.00 77.25 79 ILE A O 1
ATOM 620 N N . ILE A 1 80 ? 12.312 0.979 -21.845 1.00 80.25 80 ILE A N 1
ATOM 621 C CA . ILE A 1 80 ? 11.352 2.092 -21.803 1.00 80.25 80 ILE A CA 1
ATOM 622 C C . ILE A 1 80 ? 9.997 1.616 -21.270 1.00 80.25 80 ILE A C 1
ATOM 624 O O . ILE A 1 80 ? 9.397 2.289 -20.427 1.00 80.25 80 ILE A O 1
ATOM 628 N N . LEU A 1 81 ? 9.523 0.453 -21.724 1.00 81.50 81 LEU A N 1
ATOM 629 C CA . LEU A 1 81 ? 8.275 -0.141 -21.246 1.00 81.50 81 LEU A CA 1
ATOM 630 C C . LEU A 1 81 ? 8.337 -0.456 -19.743 1.00 81.50 81 LEU A C 1
ATOM 632 O O . LEU A 1 81 ? 7.417 -0.098 -19.007 1.00 81.50 81 LEU A O 1
ATOM 636 N N . ALA A 1 82 ? 9.439 -1.048 -19.277 1.00 81.38 82 ALA A N 1
ATOM 637 C CA . ALA A 1 82 ? 9.656 -1.345 -17.865 1.00 81.38 82 ALA A CA 1
ATOM 638 C C . ALA A 1 82 ? 9.673 -0.070 -17.007 1.00 81.38 82 ALA A C 1
ATOM 640 O O . ALA A 1 82 ? 9.015 -0.012 -15.972 1.00 81.38 82 ALA A O 1
ATOM 641 N N . LEU A 1 83 ? 10.361 0.987 -17.454 1.00 79.44 83 LEU A N 1
ATOM 642 C CA . LEU A 1 83 ? 10.391 2.272 -16.747 1.00 79.44 83 LEU A CA 1
ATOM 643 C C . LEU A 1 83 ? 8.996 2.903 -16.654 1.00 79.44 83 LEU A C 1
ATOM 645 O O . LEU A 1 83 ? 8.600 3.361 -15.583 1.00 79.44 83 LEU A O 1
ATOM 649 N N . ARG A 1 84 ? 8.214 2.881 -17.739 1.00 82.56 84 ARG A N 1
ATOM 650 C CA . ARG A 1 84 ? 6.819 3.355 -17.717 1.00 82.56 84 ARG A CA 1
ATOM 651 C C . ARG A 1 84 ? 5.975 2.577 -16.718 1.00 82.56 84 ARG A C 1
ATOM 653 O O . ARG A 1 84 ? 5.216 3.168 -15.956 1.00 82.56 84 ARG A O 1
ATOM 660 N N . ALA A 1 85 ? 6.118 1.261 -16.706 1.00 85.00 85 ALA A N 1
ATOM 661 C CA . ALA A 1 85 ? 5.331 0.414 -15.838 1.00 85.00 85 ALA A CA 1
ATOM 662 C C . ALA A 1 85 ? 5.734 0.556 -14.357 1.00 85.00 85 ALA A C 1
ATOM 664 O O . ALA A 1 85 ? 4.851 0.617 -13.507 1.00 85.00 85 ALA A O 1
ATOM 665 N N . VAL A 1 86 ? 7.021 0.748 -14.043 1.00 83.62 86 VAL A N 1
ATOM 666 C CA . VAL A 1 86 ? 7.493 1.114 -12.691 1.00 83.62 86 VAL A CA 1
ATOM 667 C C . VAL A 1 86 ? 6.916 2.459 -12.245 1.00 83.62 86 VAL A C 1
ATOM 669 O O . VAL A 1 86 ? 6.478 2.601 -11.104 1.00 83.62 86 VAL A O 1
ATOM 672 N N . TRP A 1 87 ? 6.865 3.444 -13.145 1.00 84.50 87 TRP A N 1
ATOM 673 C CA . TRP A 1 87 ? 6.283 4.752 -12.845 1.00 84.50 87 TRP A CA 1
ATOM 674 C C . TRP A 1 87 ? 4.787 4.644 -12.504 1.00 84.50 87 TRP A C 1
ATOM 676 O O . TRP A 1 87 ? 4.345 5.171 -11.485 1.00 84.50 87 TRP A O 1
ATOM 686 N N . ILE A 1 88 ? 4.024 3.882 -13.294 1.00 88.12 88 ILE A N 1
ATOM 687 C CA . ILE A 1 88 ? 2.601 3.606 -13.040 1.00 88.12 88 ILE A CA 1
ATOM 688 C C . ILE A 1 88 ? 2.421 2.816 -11.734 1.00 88.12 88 ILE A C 1
ATOM 690 O O . ILE A 1 88 ? 1.576 3.150 -10.904 1.00 88.12 88 ILE A O 1
ATOM 694 N N . GLN A 1 89 ? 3.240 1.787 -11.520 1.00 89.50 89 GLN A N 1
ATOM 695 C CA . GLN A 1 89 ? 3.213 0.949 -10.325 1.00 89.50 89 GLN A CA 1
ATOM 696 C C . GLN A 1 89 ? 3.439 1.762 -9.043 1.00 89.50 89 GLN A C 1
ATOM 698 O O . GLN A 1 89 ? 2.789 1.496 -8.033 1.00 89.50 89 GLN A O 1
ATOM 703 N N . GLN A 1 90 ? 4.319 2.765 -9.073 1.00 88.00 90 GLN A N 1
ATOM 704 C CA . GLN A 1 90 ? 4.567 3.648 -7.931 1.00 88.00 90 GLN A CA 1
ATOM 705 C C . GLN A 1 90 ? 3.315 4.444 -7.525 1.00 88.00 90 GLN A C 1
ATOM 707 O O . GLN A 1 90 ? 3.053 4.613 -6.329 1.00 88.00 90 GLN A O 1
ATOM 712 N N . LEU A 1 91 ? 2.515 4.891 -8.500 1.00 90.88 91 LEU A N 1
ATOM 713 C CA . LEU A 1 91 ? 1.254 5.590 -8.243 1.00 90.88 91 LEU A CA 1
ATOM 714 C C . LEU A 1 91 ? 0.244 4.660 -7.569 1.00 90.88 91 LEU A C 1
ATOM 716 O O . LEU A 1 91 ? -0.282 4.991 -6.505 1.00 90.88 91 LEU A O 1
ATOM 720 N N . PHE A 1 92 ? 0.023 3.471 -8.138 1.00 92.38 92 PHE A N 1
ATOM 721 C CA . PHE A 1 92 ? -0.880 2.480 -7.545 1.00 92.38 92 PHE A CA 1
ATOM 722 C C . PHE A 1 92 ? -0.472 2.116 -6.117 1.00 92.38 92 PHE A C 1
ATOM 724 O O . PHE A 1 92 ? -1.327 2.071 -5.232 1.00 92.38 92 PHE A O 1
ATOM 731 N N . TRP A 1 93 ? 0.827 1.927 -5.880 1.00 91.44 93 TRP A N 1
ATOM 732 C CA . TRP A 1 93 ? 1.359 1.605 -4.560 1.00 91.44 93 TRP A CA 1
ATOM 733 C C . TRP A 1 93 ? 1.084 2.708 -3.535 1.00 91.44 93 TRP A C 1
ATOM 735 O O . TRP A 1 93 ? 0.542 2.433 -2.463 1.00 91.44 93 TRP A O 1
ATOM 745 N N . THR A 1 94 ? 1.391 3.961 -3.886 1.00 91.88 94 THR A N 1
ATOM 746 C CA . THR A 1 94 ? 1.230 5.122 -2.994 1.00 91.88 94 THR A CA 1
ATOM 747 C C . THR A 1 94 ? -0.229 5.304 -2.569 1.00 91.88 94 THR A C 1
ATOM 749 O O . THR A 1 94 ? -0.520 5.520 -1.390 1.00 91.88 94 THR A O 1
ATOM 752 N N . TRP A 1 95 ? -1.172 5.168 -3.503 1.00 94.31 95 TRP A N 1
ATOM 753 C CA . TRP A 1 95 ? -2.596 5.290 -3.192 1.00 94.31 95 TRP A CA 1
ATOM 754 C C . TRP A 1 95 ? -3.136 4.067 -2.454 1.00 94.31 95 TRP A C 1
ATOM 756 O O . TRP A 1 95 ? -3.846 4.232 -1.461 1.00 94.31 95 TRP A O 1
ATOM 766 N N . SER A 1 96 ? -2.759 2.853 -2.865 1.00 93.50 96 SER A N 1
ATOM 767 C CA . SER A 1 96 ? -3.211 1.620 -2.214 1.00 93.50 96 SER A CA 1
ATOM 768 C C . SER A 1 96 ? -2.846 1.608 -0.728 1.00 93.50 96 SER A C 1
ATOM 770 O O . SER A 1 96 ? -3.732 1.478 0.118 1.00 93.50 96 SER A O 1
ATOM 772 N N . ILE A 1 97 ? -1.576 1.854 -0.380 1.00 91.94 97 ILE A N 1
ATOM 773 C CA . ILE A 1 97 ? -1.139 1.851 1.024 1.00 91.94 97 ILE A CA 1
ATOM 774 C C . ILE A 1 97 ? -1.815 2.961 1.844 1.00 91.94 97 ILE A C 1
ATOM 776 O O . ILE A 1 97 ? -2.137 2.758 3.016 1.00 91.94 97 ILE A O 1
ATOM 780 N N . THR A 1 98 ? -2.089 4.115 1.230 1.00 93.94 98 THR A N 1
ATOM 781 C CA . THR A 1 98 ? -2.787 5.228 1.887 1.00 93.94 98 THR A CA 1
ATOM 782 C C . THR A 1 98 ? -4.216 4.838 2.242 1.00 93.94 98 THR A C 1
ATOM 784 O O . THR A 1 98 ? -4.618 4.997 3.393 1.00 93.94 98 THR A O 1
ATOM 787 N N . PHE A 1 99 ? -4.970 4.246 1.311 1.00 93.31 99 PHE A N 1
ATOM 788 C CA . PHE A 1 99 ? -6.334 3.787 1.586 1.00 93.31 99 PHE A CA 1
ATOM 789 C C . PHE A 1 99 ? -6.386 2.681 2.651 1.00 93.31 99 PHE A C 1
ATOM 791 O O . PHE A 1 99 ? -7.265 2.719 3.515 1.00 93.31 99 PHE A O 1
ATOM 798 N N . ILE A 1 100 ? -5.414 1.755 2.669 1.00 91.44 100 ILE A N 1
ATOM 799 C CA . ILE A 1 100 ? -5.296 0.738 3.734 1.00 91.44 100 ILE A CA 1
ATOM 800 C C . ILE A 1 100 ? -5.133 1.415 5.101 1.00 91.44 100 ILE A C 1
ATOM 802 O O . ILE A 1 100 ? -5.839 1.078 6.055 1.00 91.44 100 ILE A O 1
ATOM 806 N N . LYS A 1 101 ? -4.227 2.394 5.203 1.00 91.19 101 LYS A N 1
ATOM 807 C CA . LYS A 1 101 ? -3.970 3.138 6.446 1.00 91.19 101 LYS A CA 1
ATOM 808 C C . LYS A 1 101 ? -5.184 3.939 6.902 1.00 91.19 101 LYS A C 1
ATOM 810 O O . LYS A 1 101 ? -5.505 3.930 8.090 1.00 91.19 101 LYS A O 1
ATOM 815 N N . VAL A 1 102 ? -5.878 4.587 5.967 1.00 92.56 102 VAL A N 1
ATOM 816 C CA . VAL A 1 102 ? -7.108 5.339 6.243 1.00 92.56 102 VAL A CA 1
ATOM 817 C C . VAL A 1 102 ? -8.197 4.416 6.787 1.00 92.56 102 VAL A C 1
ATOM 819 O O . VAL A 1 102 ? -8.8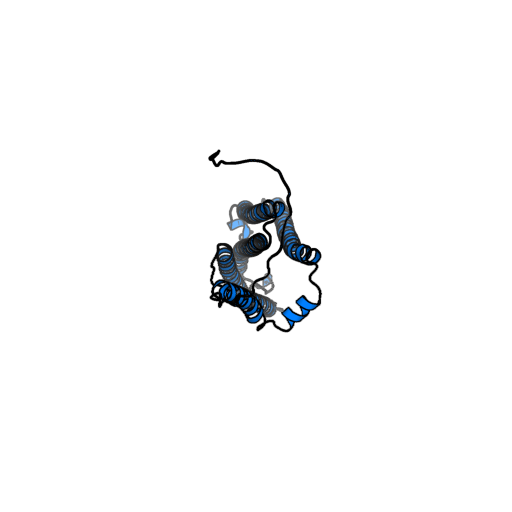01 4.751 7.803 1.00 92.56 102 VAL A O 1
ATOM 822 N N . SER A 1 103 ? -8.397 3.233 6.199 1.00 91.25 103 SER A N 1
ATOM 823 C CA . SER A 1 103 ? -9.341 2.243 6.735 1.00 91.25 103 SER A CA 1
ATOM 824 C C . SER A 1 103 ? -8.984 1.840 8.174 1.00 91.25 103 SER A C 1
ATOM 826 O O . SER A 1 103 ? -9.801 1.938 9.091 1.00 91.25 103 SER A O 1
ATOM 828 N N . VAL A 1 104 ? -7.718 1.499 8.442 1.00 89.38 104 VAL A N 1
ATOM 829 C CA . VAL A 1 104 ? -7.285 1.153 9.809 1.00 89.38 104 VAL A CA 1
ATOM 830 C C . VAL A 1 104 ? -7.510 2.313 10.792 1.00 89.38 104 VAL A C 1
ATOM 832 O O . VAL A 1 104 ? -7.980 2.090 11.910 1.00 89.38 104 VAL A O 1
ATOM 835 N N . ALA A 1 105 ? -7.233 3.554 10.389 1.00 90.62 105 ALA A N 1
ATOM 836 C CA . ALA A 1 105 ? -7.469 4.734 11.218 1.00 90.62 105 ALA A CA 1
ATOM 837 C C . ALA A 1 105 ? -8.969 4.967 11.501 1.00 90.62 105 ALA A C 1
ATOM 839 O O . ALA A 1 105 ? -9.348 5.221 12.648 1.00 90.62 105 ALA A O 1
ATOM 840 N N . LEU A 1 106 ? -9.841 4.815 10.500 1.00 88.88 106 LEU A N 1
ATOM 841 C CA . LEU A 1 106 ? -11.299 4.902 10.668 1.00 88.88 106 LEU A CA 1
ATOM 842 C C . LEU A 1 106 ? -11.823 3.816 11.617 1.00 88.88 106 LEU A C 1
ATOM 844 O O . LEU A 1 106 ? -12.638 4.088 12.504 1.00 88.88 106 LEU A O 1
ATOM 848 N N . MET A 1 107 ? -11.302 2.596 11.492 1.00 85.25 107 MET A N 1
ATOM 849 C CA . MET A 1 107 ? -11.589 1.502 12.414 1.00 85.25 107 MET A CA 1
ATOM 850 C C . MET A 1 107 ? -11.182 1.842 13.858 1.00 85.25 107 MET A C 1
ATOM 852 O O . MET A 1 107 ? -11.928 1.533 14.789 1.00 85.25 107 MET A O 1
ATOM 856 N N . LEU A 1 108 ? -10.032 2.488 14.067 1.00 86.31 108 LEU A N 1
ATOM 857 C CA . LEU A 1 108 ? -9.567 2.881 15.401 1.00 86.31 108 LEU A CA 1
ATOM 858 C C . LEU A 1 108 ? -10.420 3.998 16.019 1.00 86.31 108 LEU A C 1
ATOM 860 O O . LEU A 1 108 ? -10.716 3.929 17.214 1.00 86.31 108 LEU A O 1
ATOM 864 N N . MET A 1 109 ? -10.889 4.966 15.222 1.00 86.31 109 MET A N 1
ATOM 865 C CA . MET A 1 109 ? -11.849 5.984 15.685 1.00 86.31 109 MET A CA 1
ATOM 866 C C . MET A 1 109 ? -13.149 5.373 16.202 1.00 86.31 109 MET A C 1
ATOM 868 O O . MET A 1 109 ? -13.751 5.887 17.140 1.00 86.31 109 MET A O 1
ATOM 872 N N . ARG A 1 110 ? -13.585 4.258 15.613 1.00 81.25 110 ARG A N 1
ATOM 873 C CA . ARG A 1 110 ? -14.798 3.564 16.052 1.00 81.25 110 ARG A CA 1
ATOM 874 C C . ARG A 1 110 ? -14.631 2.901 17.418 1.00 81.25 110 ARG A C 1
ATOM 876 O O . ARG A 1 110 ? -15.590 2.848 18.180 1.00 81.25 110 ARG A O 1
ATOM 883 N N . ILE A 1 111 ? -13.450 2.355 17.704 1.00 81.00 111 ILE A N 1
ATOM 884 C CA . ILE A 1 111 ? -13.194 1.624 18.953 1.00 81.00 111 ILE A CA 1
ATOM 885 C C . ILE A 1 111 ? -13.081 2.593 20.134 1.00 81.00 111 ILE A C 1
ATOM 887 O O . ILE A 1 111 ? -13.519 2.266 21.235 1.00 81.00 111 ILE A O 1
ATOM 891 N N . ARG A 1 112 ? -12.512 3.784 19.918 1.00 74.19 112 ARG A N 1
ATOM 892 C CA . ARG A 1 112 ? -12.261 4.757 20.983 1.00 74.19 112 ARG A CA 1
ATOM 893 C C . ARG A 1 112 ? -12.789 6.134 20.612 1.00 74.19 112 ARG A C 1
ATOM 895 O O . ARG A 1 112 ? -12.233 6.805 19.749 1.00 74.19 112 ARG A O 1
ATOM 902 N N . ASN A 1 113 ? -13.795 6.581 21.358 1.00 73.19 113 ASN A N 1
ATOM 903 C CA . ASN A 1 113 ? -14.409 7.900 21.213 1.00 73.19 113 ASN A CA 1
ATOM 904 C C . ASN A 1 113 ? -13.950 8.886 22.306 1.00 73.19 113 ASN A C 1
ATOM 906 O O . ASN A 1 113 ? -14.742 9.644 22.861 1.00 73.19 113 ASN A O 1
ATOM 910 N N . ASP A 1 114 ? -12.664 8.844 22.651 1.00 82.50 114 ASP A N 1
ATOM 911 C CA . ASP A 1 114 ? -12.071 9.770 23.616 1.00 82.50 114 ASP A CA 1
ATOM 912 C C . ASP A 1 114 ? -11.824 11.140 22.967 1.00 82.50 114 ASP A C 1
ATOM 914 O O . ASP A 1 114 ? -11.377 11.224 21.820 1.00 82.50 114 ASP A O 1
ATOM 918 N N . LYS A 1 115 ? -12.039 12.223 23.728 1.00 82.06 115 LYS A N 1
ATOM 919 C CA . LYS A 1 115 ? -11.880 13.617 23.263 1.00 82.06 115 LYS A CA 1
ATOM 920 C C . LYS A 1 115 ? -10.570 13.891 22.496 1.00 82.06 115 LYS A C 1
ATOM 922 O O . LYS A 1 115 ? -10.670 14.414 21.388 1.00 82.06 115 LYS A O 1
ATOM 927 N N . PRO A 1 116 ? -9.366 13.530 22.993 1.00 83.50 116 PRO A N 1
ATOM 928 C CA . PRO A 1 116 ? -8.136 13.761 22.231 1.00 83.50 116 PRO A CA 1
ATOM 929 C C . PRO A 1 116 ? -8.094 12.930 20.942 1.00 83.50 116 PRO A C 1
ATOM 931 O O . PRO A 1 116 ? -7.715 13.428 19.887 1.00 83.50 116 PRO A O 1
ATOM 934 N N . TRP A 1 117 ? -8.532 11.673 20.989 1.00 83.88 117 TRP A N 1
ATOM 935 C CA . TRP A 1 117 ? -8.483 10.760 19.844 1.00 83.88 117 TRP A CA 1
ATOM 936 C C . TRP A 1 117 ? -9.397 11.186 18.702 1.00 83.88 117 TRP A C 1
ATOM 938 O O . TRP A 1 117 ? -9.041 11.007 17.539 1.00 83.88 117 TRP A O 1
ATOM 948 N N . ARG A 1 118 ? -10.521 11.825 19.029 1.00 84.50 118 ARG A N 1
ATOM 949 C CA . ARG A 1 118 ? -11.450 12.398 18.054 1.00 84.50 118 ARG A CA 1
ATOM 950 C C . ARG A 1 118 ? -10.848 13.561 17.253 1.00 84.50 118 ARG A C 1
ATOM 952 O O . ARG A 1 118 ? -11.361 13.862 16.184 1.00 84.50 118 ARG A O 1
ATOM 959 N N . ILE A 1 119 ? -9.766 14.176 17.737 1.00 87.88 119 ILE A N 1
ATOM 960 C CA . ILE A 1 119 ? -9.031 15.241 17.037 1.00 87.88 119 ILE A CA 1
ATOM 961 C C . ILE A 1 119 ? -7.802 14.659 16.324 1.00 87.88 119 ILE A C 1
ATOM 963 O O . ILE A 1 119 ? -7.605 14.898 15.135 1.00 87.88 119 ILE A O 1
ATOM 967 N N . TRP A 1 120 ? -7.002 13.839 17.014 1.00 89.38 120 TRP A N 1
ATOM 968 C CA . TRP A 1 120 ? -5.753 13.294 16.465 1.00 89.38 120 TRP A CA 1
ATOM 969 C C . TRP A 1 120 ? -5.953 12.358 15.267 1.00 89.38 120 TRP A C 1
ATOM 971 O O . TRP A 1 120 ? -5.171 12.405 14.320 1.00 89.38 120 TRP A O 1
ATOM 981 N N . LEU A 1 121 ? -6.981 11.502 15.280 1.00 89.88 121 LEU A N 1
ATOM 982 C CA . LEU A 1 121 ? -7.192 10.520 14.210 1.00 89.88 121 LEU A CA 1
ATOM 983 C C . LEU A 1 121 ? -7.619 11.155 12.873 1.00 89.88 121 LEU A C 1
ATOM 985 O O . LEU A 1 121 ? -7.026 10.795 11.856 1.00 89.88 121 LEU A O 1
ATOM 989 N N . PRO A 1 122 ? -8.580 12.100 12.824 1.00 91.56 122 PRO A N 1
ATOM 990 C CA . PRO A 1 122 ? -8.868 12.833 11.593 1.00 91.56 122 PRO A CA 1
ATOM 991 C C . PRO A 1 122 ? -7.660 13.612 11.069 1.00 91.56 122 PRO A C 1
ATOM 993 O O . PRO A 1 122 ? -7.410 13.589 9.870 1.00 91.56 122 PRO A O 1
ATOM 996 N N . LEU A 1 123 ? -6.868 14.234 11.953 1.00 92.81 123 LEU A N 1
ATOM 997 C CA . LEU A 1 123 ? -5.630 14.915 11.554 1.00 92.81 123 LEU A CA 1
ATOM 998 C C . LEU A 1 123 ? -4.627 13.949 10.912 1.00 92.81 123 LEU A C 1
ATOM 1000 O O . LEU A 1 123 ? -4.037 14.280 9.887 1.00 92.81 123 LEU A O 1
ATOM 1004 N N . LEU A 1 124 ? -4.473 12.743 11.467 1.00 92.50 124 LEU A N 1
ATOM 1005 C CA . LEU A 1 124 ? -3.614 11.704 10.897 1.00 92.50 124 LEU A CA 1
ATOM 1006 C C . LEU A 1 124 ? -4.101 11.250 9.511 1.00 92.50 124 LEU A C 1
ATOM 1008 O O . LEU A 1 124 ? -3.289 11.067 8.609 1.00 92.50 124 LEU A O 1
ATOM 1012 N N . ILE A 1 125 ? -5.415 11.089 9.324 1.00 93.00 125 ILE A N 1
ATOM 1013 C CA . ILE A 1 125 ? -6.006 10.742 8.020 1.00 93.00 125 ILE A CA 1
ATOM 1014 C C . ILE A 1 125 ? -5.753 11.851 6.998 1.00 93.00 125 ILE A C 1
ATOM 1016 O O . ILE A 1 125 ? -5.299 11.566 5.891 1.00 93.00 125 ILE A O 1
ATOM 1020 N N . SER A 1 126 ? -5.998 13.108 7.370 1.00 94.62 126 SER A N 1
ATOM 1021 C CA . SER A 1 126 ? -5.724 14.254 6.502 1.00 94.62 126 SER A CA 1
ATOM 1022 C C . SER A 1 126 ? -4.242 14.332 6.140 1.00 94.62 126 SER A C 1
ATOM 1024 O O . SER A 1 126 ? -3.908 14.525 4.975 1.00 94.62 126 SER A O 1
ATOM 1026 N N . PHE A 1 127 ? -3.348 14.108 7.108 1.00 94.75 127 PHE A N 1
ATOM 1027 C CA . PHE A 1 127 ? -1.908 14.054 6.870 1.00 94.75 127 PHE A CA 1
ATOM 1028 C C . PHE A 1 127 ? -1.536 12.960 5.863 1.00 94.75 127 PHE A C 1
ATOM 1030 O O . PHE A 1 127 ? -0.838 13.249 4.899 1.00 94.75 127 PHE A O 1
ATOM 1037 N N . LEU A 1 128 ? -2.063 11.741 6.019 1.00 93.69 128 LEU A N 1
ATOM 1038 C CA . LEU A 1 128 ? -1.826 10.626 5.096 1.00 93.69 128 LEU A CA 1
ATOM 1039 C C . LEU A 1 128 ? -2.238 10.949 3.654 1.00 93.69 128 LEU A C 1
ATOM 1041 O O . LEU A 1 128 ? -1.472 10.700 2.723 1.00 93.69 128 LEU A O 1
ATOM 1045 N N . ILE A 1 129 ? -3.430 11.522 3.470 1.00 94.44 129 ILE A N 1
ATOM 1046 C CA . ILE A 1 129 ? -3.945 11.889 2.144 1.00 94.44 129 ILE A CA 1
ATOM 1047 C C . ILE A 1 129 ? -3.100 13.015 1.539 1.00 94.44 129 ILE A C 1
ATOM 1049 O O . ILE A 1 129 ? -2.710 12.931 0.375 1.00 94.44 129 ILE A O 1
ATOM 1053 N N . CYS A 1 130 ? -2.757 14.037 2.327 1.00 94.81 130 CYS A N 1
ATOM 1054 C CA . CYS A 1 130 ? -1.888 15.125 1.883 1.00 94.81 130 CYS A CA 1
ATOM 1055 C C . CYS A 1 130 ? -0.483 14.625 1.511 1.00 94.81 130 CYS A C 1
ATOM 1057 O O . CYS A 1 130 ? 0.064 15.034 0.486 1.00 94.81 130 CYS A O 1
ATOM 1059 N N . SER A 1 131 ? 0.101 13.713 2.293 1.00 91.69 131 SER A N 1
ATOM 1060 C CA . SER A 1 131 ? 1.388 13.090 1.973 1.00 91.69 131 SER A CA 1
ATOM 1061 C C . SER A 1 131 ? 1.317 12.311 0.657 1.00 91.69 131 SER A C 1
ATOM 1063 O O . SER A 1 131 ? 2.147 12.530 -0.216 1.00 91.69 131 SER A O 1
ATOM 1065 N N . ALA A 1 132 ? 0.293 11.483 0.446 1.00 92.56 132 ALA A N 1
ATOM 1066 C CA . ALA A 1 132 ? 0.122 10.754 -0.813 1.00 92.56 132 ALA A CA 1
ATOM 1067 C C . ALA A 1 132 ? -0.070 11.682 -2.027 1.00 92.56 132 ALA A C 1
ATOM 1069 O O . ALA A 1 132 ? 0.538 11.478 -3.084 1.00 92.56 132 ALA A O 1
ATOM 1070 N N . ALA A 1 133 ? -0.882 12.731 -1.869 1.00 93.44 133 ALA A N 1
ATOM 1071 C CA . ALA A 1 133 ? -1.126 13.723 -2.909 1.00 93.44 133 ALA A CA 1
ATOM 1072 C C . ALA A 1 133 ? 0.151 14.503 -3.254 1.00 93.44 133 ALA A C 1
ATOM 1074 O O . ALA A 1 133 ? 0.505 14.615 -4.425 1.00 93.44 133 ALA A O 1
ATOM 1075 N N . SER A 1 134 ? 0.884 14.985 -2.247 1.00 91.00 134 SER A N 1
ATOM 1076 C CA . SER A 1 134 ? 2.154 15.696 -2.446 1.00 91.00 134 SER A CA 1
ATOM 1077 C C . SER A 1 134 ? 3.211 14.819 -3.116 1.00 91.00 134 SER A C 1
ATOM 1079 O O . SER A 1 134 ? 3.835 15.270 -4.073 1.00 91.00 134 SER A O 1
ATOM 1081 N N . SER A 1 135 ? 3.365 13.554 -2.711 1.00 88.62 135 SER A N 1
ATOM 1082 C CA . SER A 1 135 ? 4.266 12.609 -3.384 1.00 88.62 135 SER A CA 1
ATOM 1083 C C . SER A 1 135 ? 3.873 12.380 -4.843 1.00 88.62 135 SER A C 1
ATOM 1085 O O . SER A 1 135 ? 4.740 12.372 -5.715 1.00 88.62 135 SER A O 1
ATOM 1087 N N . THR A 1 136 ? 2.572 12.268 -5.126 1.00 89.56 136 THR A N 1
ATOM 1088 C CA . THR A 1 136 ? 2.056 12.141 -6.497 1.00 89.56 136 THR A CA 1
ATOM 1089 C C . THR A 1 136 ? 2.406 13.381 -7.323 1.00 89.56 136 THR A C 1
ATOM 1091 O O . THR A 1 136 ? 3.001 13.266 -8.391 1.00 89.56 136 THR A O 1
ATOM 1094 N N . VAL A 1 137 ? 2.111 14.579 -6.812 1.00 88.81 137 VAL A N 1
ATOM 1095 C CA . VAL A 1 137 ? 2.412 15.853 -7.484 1.00 88.81 137 VAL A CA 1
ATOM 1096 C C . VAL A 1 137 ? 3.912 16.004 -7.740 1.00 88.81 137 VAL A C 1
ATOM 1098 O O . VAL A 1 137 ? 4.315 16.341 -8.852 1.00 88.81 137 VAL A O 1
ATOM 1101 N N . LEU A 1 138 ? 4.753 15.692 -6.751 1.00 84.25 138 LEU A N 1
ATOM 1102 C CA . LEU A 1 138 ? 6.208 15.712 -6.906 1.00 84.25 138 LEU A CA 1
ATOM 1103 C C . LEU A 1 138 ? 6.673 14.738 -7.990 1.00 84.25 138 LEU A C 1
ATOM 1105 O O . LEU A 1 138 ? 7.548 15.088 -8.778 1.00 84.25 138 LEU A O 1
ATOM 1109 N N . GLN A 1 139 ? 6.072 13.552 -8.080 1.00 82.75 139 GLN A N 1
ATOM 1110 C CA . GLN A 1 139 ? 6.405 12.584 -9.120 1.00 82.75 139 GLN A CA 1
ATOM 1111 C C . GLN A 1 139 ? 6.097 13.109 -10.531 1.00 82.75 139 GLN A C 1
ATOM 1113 O O . GLN A 1 139 ? 6.884 12.871 -11.450 1.00 82.75 139 GLN A O 1
ATOM 1118 N N . PHE A 1 140 ? 5.013 13.871 -10.704 1.00 83.00 140 PHE A N 1
ATOM 1119 C CA . PHE A 1 140 ? 4.699 14.538 -11.970 1.00 83.00 140 PHE A CA 1
ATOM 1120 C C . PHE A 1 140 ? 5.644 15.708 -12.272 1.00 83.00 140 PHE A C 1
ATOM 1122 O O . PHE A 1 140 ? 6.167 15.782 -13.380 1.00 83.00 140 PHE A O 1
ATOM 1129 N N . ILE A 1 141 ? 5.911 16.588 -11.298 1.00 79.38 141 ILE A N 1
ATOM 1130 C CA . ILE A 1 141 ? 6.757 17.785 -11.481 1.00 79.38 141 ILE A CA 1
ATOM 1131 C C . ILE A 1 141 ? 8.213 17.414 -11.779 1.00 79.38 141 ILE A C 1
ATOM 1133 O O . ILE A 1 141 ? 8.852 18.013 -12.638 1.00 79.38 141 ILE A O 1
ATOM 1137 N N . GLN A 1 142 ? 8.760 16.410 -11.090 1.00 67.50 142 GLN A N 1
ATOM 1138 C CA . GLN A 1 142 ? 10.143 15.974 -11.323 1.00 67.50 142 GLN A CA 1
ATOM 1139 C C . GLN A 1 142 ? 10.323 15.343 -12.708 1.00 67.50 142 GLN A C 1
ATOM 1141 O O . GLN A 1 142 ? 11.428 15.325 -13.250 1.00 67.50 142 GLN A O 1
ATOM 1146 N N . CYS A 1 143 ? 9.226 14.879 -13.303 1.00 66.12 143 CYS A N 1
ATOM 1147 C CA . CYS A 1 143 ? 9.188 14.313 -14.634 1.00 66.12 143 CYS A CA 1
ATOM 1148 C C . CYS A 1 143 ? 8.484 15.271 -15.605 1.00 66.12 143 CYS A C 1
ATOM 1150 O O . CYS A 1 143 ? 7.639 14.820 -16.353 1.00 66.12 143 CYS A O 1
ATOM 1152 N N . THR A 1 144 ? 8.753 16.579 -15.639 1.00 64.56 144 THR A N 1
ATOM 1153 C CA . THR A 1 144 ? 8.262 17.435 -16.743 1.00 64.56 144 THR A CA 1
ATOM 1154 C C . THR A 1 144 ? 9.378 17.722 -17.750 1.00 64.56 144 THR A C 1
ATOM 1156 O O . THR A 1 144 ? 10.324 18.426 -17.391 1.00 64.56 144 THR A O 1
ATOM 1159 N N . PRO A 1 145 ? 9.287 17.229 -19.004 1.00 60.19 145 PRO A N 1
ATOM 1160 C CA . PRO A 1 145 ? 8.227 16.383 -19.575 1.00 60.19 145 PRO A CA 1
ATOM 1161 C C . PRO A 1 145 ? 8.334 14.916 -19.124 1.00 60.19 145 PRO A C 1
ATOM 1163 O O . PRO A 1 145 ? 9.444 14.404 -18.980 1.00 60.19 145 PRO A O 1
ATOM 1166 N N . VAL A 1 146 ? 7.195 14.218 -18.959 1.00 62.34 146 VAL A N 1
ATOM 1167 C CA . VAL A 1 146 ? 7.137 12.847 -18.370 1.00 62.34 146 VAL A CA 1
ATOM 1168 C C . VAL A 1 146 ? 7.980 11.862 -19.172 1.00 62.34 146 VAL A C 1
ATOM 1170 O O . VAL A 1 146 ? 8.587 10.943 -18.629 1.00 62.34 146 VAL A O 1
ATOM 1173 N N . ARG A 1 147 ? 8.143 12.175 -20.460 1.00 61.66 147 ARG A N 1
ATOM 1174 C CA . ARG A 1 147 ? 9.027 11.498 -21.405 1.00 61.66 147 ARG A CA 1
ATOM 1175 C C . ARG A 1 147 ? 10.477 11.377 -20.943 1.00 61.66 147 ARG A C 1
ATOM 1177 O O . ARG A 1 147 ? 11.083 10.348 -21.205 1.00 61.66 147 ARG A O 1
ATOM 1184 N N . THR A 1 148 ? 10.986 12.342 -20.184 1.00 61.38 148 THR A N 1
ATOM 1185 C CA . THR A 1 148 ? 12.368 12.356 -19.670 1.00 61.38 148 THR A CA 1
ATOM 1186 C C . THR A 1 148 ? 12.642 11.227 -18.676 1.00 61.38 148 THR A C 1
ATOM 1188 O O . THR A 1 148 ? 13.791 10.852 -18.470 1.00 61.38 148 THR A O 1
ATOM 1191 N N . PHE A 1 149 ? 11.603 10.663 -18.046 1.00 64.44 149 PHE A N 1
ATOM 1192 C CA . PHE A 1 149 ? 11.783 9.548 -17.116 1.00 64.44 149 PHE A CA 1
ATOM 1193 C C . PHE A 1 149 ? 12.263 8.277 -17.831 1.00 64.44 149 PHE A C 1
ATOM 1195 O O . PHE A 1 149 ? 13.079 7.528 -17.292 1.00 64.44 149 PHE A O 1
ATOM 1202 N N . TRP A 1 150 ? 11.769 8.033 -19.049 1.00 67.38 150 TRP A N 1
ATOM 1203 C CA . TRP A 1 150 ? 12.116 6.844 -19.830 1.00 67.38 150 TRP A CA 1
ATOM 1204 C C . TRP A 1 150 ? 13.056 7.124 -21.004 1.00 67.38 150 TRP A C 1
ATOM 1206 O O . TRP A 1 150 ? 13.781 6.221 -21.408 1.00 67.38 150 TRP A O 1
ATOM 1216 N N . ASP A 1 151 ? 13.083 8.349 -21.529 1.00 62.59 151 ASP A N 1
ATOM 1217 C CA . ASP A 1 151 ? 13.970 8.752 -22.616 1.00 62.59 151 ASP A CA 1
ATOM 1218 C C . ASP A 1 151 ? 15.202 9.477 -22.059 1.00 62.59 151 ASP A C 1
ATOM 1220 O O . ASP A 1 151 ? 15.153 10.639 -21.653 1.00 62.59 151 ASP A O 1
ATOM 1224 N N . ARG A 1 152 ? 16.320 8.751 -21.985 1.00 58.38 152 ARG A N 1
ATOM 1225 C CA . ARG A 1 152 ? 17.585 9.244 -21.419 1.00 58.38 152 ARG A CA 1
ATOM 1226 C C . ARG A 1 152 ? 18.415 10.051 -22.422 1.00 58.38 152 ARG A C 1
ATOM 1228 O O . ARG A 1 152 ? 19.522 10.456 -22.098 1.00 58.38 152 ARG A O 1
ATOM 1235 N N . THR A 1 153 ? 17.930 10.299 -23.634 1.00 57.72 153 THR A N 1
ATOM 1236 C CA . THR A 1 153 ? 18.712 11.008 -24.662 1.00 57.72 153 THR A CA 1
ATOM 1237 C C . THR A 1 153 ? 18.787 12.527 -24.442 1.00 57.72 153 THR A C 1
ATOM 1239 O O . THR A 1 153 ? 19.684 13.181 -24.963 1.00 57.72 153 THR A O 1
ATOM 1242 N N . THR A 1 154 ? 17.938 13.104 -23.584 1.00 54.50 154 THR A N 1
ATOM 1243 C CA . THR A 1 154 ? 17.877 14.555 -23.298 1.00 54.50 154 THR A CA 1
ATOM 1244 C C . THR A 1 154 ? 18.719 15.000 -22.084 1.00 54.50 154 THR A C 1
ATOM 1246 O O . THR A 1 154 ? 18.433 16.016 -21.450 1.00 54.50 154 THR A O 1
ATOM 1249 N N . LEU A 1 155 ? 19.763 14.242 -21.729 1.00 54.06 155 LEU A N 1
ATOM 1250 C CA . LEU A 1 155 ? 20.536 14.299 -20.469 1.00 54.06 155 LEU A CA 1
ATOM 1251 C C . LEU A 1 155 ? 21.449 15.532 -20.245 1.00 54.06 155 LEU A C 1
ATOM 1253 O O . LEU A 1 155 ? 22.362 15.475 -19.424 1.00 54.06 155 LEU A O 1
ATOM 1257 N N . GLY A 1 156 ? 21.213 16.671 -20.897 1.00 53.12 156 GLY A N 1
ATOM 1258 C CA . GLY A 1 156 ? 22.051 17.868 -20.722 1.00 53.12 156 GLY A CA 1
ATOM 1259 C C . GLY A 1 156 ? 21.876 18.614 -19.385 1.00 53.12 156 GLY A C 1
ATOM 1260 O O . GLY A 1 156 ? 22.754 19.376 -19.000 1.00 53.12 156 GLY A O 1
ATOM 1261 N N . ALA A 1 157 ? 20.770 18.412 -18.652 1.00 51.94 157 ALA A N 1
ATOM 1262 C CA . ALA A 1 157 ? 20.382 19.283 -17.523 1.00 51.94 157 ALA A CA 1
ATOM 1263 C C . ALA A 1 157 ? 20.000 18.550 -16.213 1.00 51.94 157 ALA A C 1
ATOM 1265 O O . ALA A 1 157 ? 19.415 19.151 -15.308 1.00 51.94 157 ALA A O 1
ATOM 1266 N N . SER A 1 158 ? 20.277 17.246 -16.096 1.00 55.09 158 SER A N 1
ATOM 1267 C CA . SER A 1 158 ? 19.482 16.355 -15.222 1.00 55.09 158 SER A CA 1
ATOM 1268 C C . SER A 1 158 ? 20.160 15.877 -13.929 1.00 55.09 158 SER A C 1
ATOM 1270 O O . SER A 1 158 ? 19.483 15.323 -13.064 1.00 55.09 158 SER A O 1
ATOM 1272 N N . ALA A 1 159 ? 21.469 16.089 -13.747 1.00 57.81 159 ALA A N 1
ATOM 1273 C CA . ALA A 1 159 ? 22.195 15.541 -12.591 1.00 57.81 159 ALA A CA 1
ATOM 1274 C C . ALA A 1 159 ? 21.720 16.120 -11.240 1.00 57.81 159 ALA A C 1
ATOM 1276 O O . ALA A 1 159 ? 21.609 15.389 -10.254 1.00 57.81 159 ALA A O 1
ATOM 1277 N N . GLY A 1 160 ? 21.378 17.416 -11.200 1.00 61.34 160 GLY A N 1
ATOM 1278 C CA . GLY A 1 160 ? 20.831 18.068 -10.003 1.00 61.34 160 GLY A CA 1
ATOM 1279 C C . GLY A 1 160 ? 19.432 17.561 -9.631 1.00 61.34 160 GLY A C 1
ATOM 1280 O O . GLY A 1 160 ? 19.189 17.215 -8.477 1.00 61.34 160 GLY A O 1
ATOM 1281 N N . ARG A 1 161 ? 18.537 17.421 -10.621 1.00 65.88 161 ARG A N 1
ATOM 1282 C CA . ARG A 1 161 ? 17.165 16.910 -10.424 1.00 65.88 161 ARG A CA 1
ATOM 1283 C C . ARG A 1 161 ? 17.138 15.460 -9.947 1.00 65.88 161 ARG A C 1
ATOM 1285 O O . ARG A 1 161 ? 16.331 15.128 -9.084 1.00 65.88 161 ARG A O 1
ATOM 1292 N N . GLN A 1 162 ? 18.057 14.619 -10.424 1.00 67.44 162 GLN A N 1
ATOM 1293 C CA . GLN A 1 162 ? 18.123 13.219 -10.003 1.00 67.44 162 GLN A CA 1
ATOM 1294 C C . GLN A 1 162 ? 18.451 13.068 -8.508 1.00 67.44 162 GLN A C 1
ATOM 1296 O O . GLN A 1 162 ? 17.833 12.252 -7.825 1.00 67.44 162 GLN A O 1
ATOM 1301 N N . LYS A 1 163 ? 19.388 13.868 -7.972 1.00 71.19 163 LYS A N 1
ATOM 1302 C CA . LYS A 1 163 ? 19.704 13.855 -6.530 1.00 71.19 163 LYS A CA 1
ATOM 1303 C C . LYS A 1 163 ? 18.513 14.308 -5.688 1.00 71.19 163 LYS A C 1
ATOM 1305 O O . LYS A 1 163 ? 18.189 13.653 -4.699 1.00 71.19 163 LYS A O 1
ATOM 1310 N N . THR A 1 164 ? 17.844 15.386 -6.096 1.00 75.19 164 THR A N 1
ATOM 1311 C CA . THR A 1 164 ? 16.645 15.888 -5.412 1.00 75.19 164 THR A CA 1
ATOM 1312 C C . THR A 1 164 ? 15.520 14.854 -5.422 1.00 75.19 164 THR A C 1
ATOM 1314 O O . THR A 1 164 ? 14.907 14.615 -4.385 1.00 75.19 164 THR A O 1
ATOM 1317 N N . TYR A 1 165 ? 15.287 14.179 -6.549 1.00 74.62 165 TYR A N 1
ATOM 1318 C CA . TYR A 1 165 ? 14.280 13.123 -6.656 1.00 74.62 165 TYR A CA 1
ATOM 1319 C C . TYR A 1 165 ? 14.561 11.942 -5.715 1.00 74.62 165 TYR A C 1
ATOM 1321 O O . TYR A 1 165 ? 13.670 11.516 -4.978 1.00 74.62 165 TYR A O 1
ATOM 1329 N N . SER A 1 166 ? 15.801 11.446 -5.683 1.00 76.31 166 SER A N 1
ATOM 1330 C CA . SER A 1 166 ? 16.190 10.349 -4.787 1.00 76.31 166 SER A CA 1
ATOM 1331 C C . SER A 1 166 ? 16.025 10.716 -3.310 1.00 76.31 166 SER A C 1
ATOM 1333 O O . SER A 1 166 ? 15.552 9.898 -2.516 1.00 76.31 166 SER A O 1
ATOM 1335 N N . PHE A 1 167 ? 16.368 11.954 -2.939 1.00 81.38 167 PHE A N 1
ATOM 1336 C CA . PHE A 1 167 ? 16.158 12.458 -1.583 1.00 81.38 167 PHE A CA 1
ATOM 1337 C C . PHE A 1 167 ? 14.665 12.497 -1.225 1.00 81.38 167 PHE A C 1
ATOM 1339 O O . PHE A 1 167 ? 14.263 11.910 -0.224 1.00 81.38 167 PHE A O 1
ATOM 1346 N N . LEU A 1 168 ? 13.827 13.085 -2.087 1.00 81.56 168 LEU A N 1
ATOM 1347 C CA . LEU A 1 168 ? 12.376 13.173 -1.877 1.00 81.56 168 LEU A CA 1
ATOM 1348 C C . LEU A 1 168 ? 11.699 11.797 -1.783 1.00 81.56 168 LEU A C 1
ATOM 1350 O O . LEU A 1 168 ? 10.818 11.601 -0.940 1.00 81.56 168 LEU A O 1
ATOM 1354 N N . CYS A 1 169 ? 12.121 10.829 -2.602 1.00 81.06 169 CYS A N 1
ATOM 1355 C CA . CYS A 1 169 ? 11.637 9.450 -2.511 1.00 81.06 169 CYS A CA 1
ATOM 1356 C C . CYS A 1 169 ? 11.989 8.826 -1.158 1.00 81.06 169 CYS A C 1
ATOM 1358 O O . CYS A 1 169 ? 11.128 8.237 -0.507 1.00 81.06 169 CYS A O 1
ATOM 1360 N N . THR A 1 170 ? 13.232 9.003 -0.704 1.00 85.81 170 THR A N 1
ATOM 1361 C CA . THR A 1 170 ? 13.701 8.472 0.585 1.00 85.81 170 THR A CA 1
ATOM 1362 C C . THR A 1 170 ? 12.916 9.076 1.750 1.00 85.81 170 THR A C 1
ATOM 1364 O O . THR A 1 170 ? 12.436 8.346 2.617 1.00 85.81 170 THR A O 1
ATOM 1367 N N . SER A 1 171 ? 12.709 10.396 1.741 1.00 87.31 171 SER A N 1
ATOM 1368 C CA . SER A 1 171 ? 11.904 11.090 2.752 1.00 87.31 171 SER A CA 1
ATOM 1369 C C . SER A 1 171 ? 10.454 10.612 2.753 1.00 87.31 171 SER A C 1
ATOM 1371 O O . SER A 1 171 ? 9.895 10.360 3.817 1.00 87.31 171 SER A O 1
ATOM 1373 N N . THR A 1 172 ? 9.857 10.432 1.572 1.00 86.88 172 THR A N 1
ATOM 1374 C CA . THR A 1 172 ? 8.494 9.905 1.443 1.00 86.88 172 THR A CA 1
ATOM 1375 C C . THR A 1 172 ? 8.403 8.522 2.081 1.00 86.88 172 THR A C 1
ATOM 1377 O O . THR A 1 172 ? 7.595 8.313 2.979 1.00 86.88 172 THR A O 1
ATOM 1380 N N . ILE A 1 173 ? 9.276 7.590 1.697 1.00 88.44 173 ILE A N 1
ATOM 1381 C CA . ILE A 1 173 ? 9.280 6.226 2.243 1.00 88.44 173 ILE A CA 1
ATOM 1382 C C . ILE A 1 173 ? 9.410 6.246 3.774 1.00 88.44 173 ILE A C 1
ATOM 1384 O O . ILE A 1 173 ? 8.664 5.544 4.459 1.00 88.44 173 ILE A O 1
ATOM 1388 N N . ALA A 1 174 ? 10.282 7.097 4.323 1.00 91.44 174 ALA A N 1
ATOM 1389 C CA . ALA A 1 174 ? 10.441 7.250 5.767 1.00 91.44 174 ALA A CA 1
ATOM 1390 C C . ALA A 1 174 ? 9.143 7.700 6.467 1.00 91.44 174 ALA A C 1
ATOM 1392 O O . ALA A 1 174 ? 8.803 7.161 7.520 1.00 91.44 174 ALA A O 1
ATOM 1393 N N . VAL A 1 175 ? 8.386 8.632 5.874 1.00 90.81 175 VAL A N 1
ATOM 1394 C CA . VAL A 1 175 ? 7.081 9.084 6.398 1.00 90.81 175 VAL A CA 1
ATOM 1395 C C . VAL A 1 175 ? 6.038 7.966 6.362 1.00 90.81 175 VAL A C 1
ATOM 1397 O O . VAL A 1 175 ? 5.269 7.787 7.311 1.00 90.81 175 VAL A O 1
ATOM 1400 N N . PHE A 1 176 ? 6.003 7.175 5.287 1.00 90.81 176 PHE A N 1
ATOM 1401 C CA . PHE A 1 176 ? 5.074 6.050 5.206 1.00 90.81 176 PHE A CA 1
ATOM 1402 C C . PHE A 1 176 ? 5.388 5.011 6.293 1.00 90.81 176 PHE A C 1
ATOM 1404 O O . PHE A 1 176 ? 4.471 4.623 7.019 1.00 90.81 176 PHE A O 1
ATOM 1411 N N . ILE A 1 177 ? 6.660 4.643 6.475 1.00 93.31 177 ILE A N 1
ATOM 1412 C CA . ILE A 1 177 ? 7.094 3.682 7.503 1.00 93.31 177 ILE A CA 1
ATOM 1413 C C . ILE A 1 177 ? 6.822 4.210 8.916 1.00 93.31 177 ILE A C 1
ATOM 1415 O O . ILE A 1 177 ? 6.292 3.481 9.755 1.00 93.31 177 ILE A O 1
ATOM 1419 N N . SER A 1 178 ? 7.137 5.476 9.203 1.00 93.12 178 SER A N 1
ATOM 1420 C CA . SER A 1 178 ? 6.889 6.054 10.530 1.00 93.12 178 SER A CA 1
ATOM 1421 C C . SER A 1 178 ? 5.398 6.057 10.879 1.00 93.12 178 SER A C 1
ATOM 1423 O O . SER A 1 178 ? 5.016 5.798 12.025 1.00 93.12 178 SER A O 1
ATOM 1425 N N . THR A 1 179 ? 4.537 6.259 9.881 1.00 92.25 179 THR A N 1
ATOM 1426 C CA . THR A 1 179 ? 3.088 6.189 10.076 1.00 92.25 179 THR A CA 1
ATOM 1427 C C . THR A 1 179 ? 2.605 4.754 10.308 1.00 92.25 179 THR A C 1
ATOM 1429 O O . THR A 1 179 ? 1.706 4.550 11.123 1.00 92.25 179 THR A O 1
ATOM 1432 N N . ASP A 1 180 ? 3.220 3.751 9.670 1.00 92.75 180 ASP A N 1
ATOM 1433 C CA . ASP A 1 180 ? 2.940 2.332 9.949 1.00 92.75 180 ASP A CA 1
ATOM 1434 C C . ASP A 1 180 ? 3.296 1.959 11.390 1.00 92.75 180 ASP A C 1
ATOM 1436 O O . ASP A 1 180 ? 2.477 1.376 12.106 1.00 92.75 180 ASP A O 1
ATOM 1440 N N . VAL A 1 181 ? 4.484 2.366 11.849 1.00 93.00 181 VAL A N 1
ATOM 1441 C CA . VAL A 1 181 ? 4.913 2.169 13.241 1.00 93.00 181 VAL A CA 1
ATOM 1442 C C . VAL A 1 181 ? 3.916 2.829 14.189 1.00 93.00 181 VAL A C 1
ATOM 1444 O O . VAL A 1 181 ? 3.421 2.179 15.109 1.00 93.00 181 VAL A O 1
ATOM 1447 N N . THR A 1 182 ? 3.531 4.076 13.919 1.00 90.38 182 THR A N 1
ATOM 1448 C CA . THR A 1 182 ? 2.542 4.797 14.730 1.00 90.38 182 THR A CA 1
ATOM 1449 C C . THR A 1 182 ? 1.223 4.024 14.810 1.00 90.38 182 THR A C 1
ATOM 1451 O O . THR A 1 182 ? 0.774 3.694 15.907 1.00 90.38 182 THR A O 1
ATOM 1454 N N . LEU A 1 183 ? 0.633 3.647 13.670 1.00 88.56 183 LEU A N 1
ATOM 1455 C CA . LEU A 1 183 ? -0.633 2.904 13.617 1.00 88.56 183 LEU A CA 1
ATOM 1456 C C . LEU A 1 183 ? -0.558 1.531 14.301 1.00 88.56 183 LEU A C 1
ATOM 1458 O O . LEU A 1 183 ? -1.546 1.102 14.896 1.00 88.56 183 LEU A O 1
ATOM 1462 N N . SER A 1 184 ? 0.594 0.859 14.263 1.00 88.81 184 SER A N 1
ATOM 1463 C CA . SER A 1 184 ? 0.806 -0.417 14.959 1.00 88.81 184 SER A CA 1
ATOM 1464 C C . SER A 1 184 ? 0.910 -0.272 16.484 1.00 88.81 184 SER A C 1
ATOM 1466 O O . SER A 1 184 ? 0.446 -1.143 17.222 1.00 88.81 184 SER A O 1
ATOM 1468 N N . LEU A 1 185 ? 1.443 0.852 16.976 1.00 87.50 185 LEU A N 1
ATOM 1469 C CA . LEU A 1 185 ? 1.547 1.152 18.407 1.00 87.50 185 LEU A CA 1
ATOM 1470 C C . LEU A 1 185 ? 0.205 1.584 19.014 1.00 87.50 185 LEU A C 1
ATOM 1472 O O . LEU A 1 185 ? -0.050 1.326 20.192 1.00 87.50 185 LEU A O 1
ATOM 1476 N N . LEU A 1 186 ? -0.689 2.187 18.222 1.00 85.06 186 LEU A N 1
ATOM 1477 C CA . LEU A 1 186 ? -2.023 2.603 18.672 1.00 85.06 186 LEU A CA 1
ATOM 1478 C C . LEU A 1 186 ? -2.799 1.492 19.421 1.00 85.06 186 LEU A C 1
ATOM 1480 O O . LEU A 1 186 ? -3.214 1.744 20.556 1.00 85.06 186 LEU A O 1
ATOM 1484 N N . PRO A 1 187 ? -2.993 0.273 18.876 1.00 78.88 187 PRO A N 1
ATOM 1485 C CA . PRO A 1 187 ? -3.694 -0.802 19.581 1.00 78.88 187 PRO A CA 1
ATOM 1486 C C . PRO A 1 187 ? -2.911 -1.361 20.779 1.00 78.88 187 PRO A C 1
ATOM 1488 O O . PRO A 1 187 ? -3.521 -1.803 21.751 1.00 78.88 187 PRO A O 1
ATOM 1491 N N . LEU A 1 188 ? -1.575 -1.308 20.771 1.00 79.56 188 LEU A N 1
ATOM 1492 C CA . LEU A 1 188 ? -0.762 -1.736 21.916 1.00 79.56 188 LEU A CA 1
ATOM 1493 C C . LEU A 1 188 ? -0.998 -0.832 23.133 1.00 79.56 188 LEU A C 1
ATOM 1495 O O . LEU A 1 188 ? -1.202 -1.332 24.240 1.00 79.56 188 LEU A O 1
ATOM 1499 N N . THR A 1 189 ? -1.087 0.487 22.925 1.00 76.38 189 THR A N 1
ATOM 1500 C CA . THR A 1 189 ? -1.432 1.434 24.006 1.00 76.38 189 THR A CA 1
ATOM 1501 C C . THR A 1 189 ? -2.844 1.233 24.568 1.00 76.38 189 THR A C 1
ATOM 1503 O O . THR A 1 189 ? -3.122 1.630 25.699 1.00 76.38 189 THR A O 1
ATOM 1506 N N . PHE A 1 190 ? -3.749 0.615 23.801 1.00 65.62 190 PHE A N 1
ATOM 1507 C CA . PHE A 1 190 ? -5.096 0.275 24.261 1.00 65.62 190 PHE A CA 1
ATOM 1508 C C . PHE A 1 190 ? -5.078 -0.916 25.227 1.00 65.62 190 PHE A C 1
ATOM 1510 O O . PHE A 1 190 ? -5.735 -0.879 26.267 1.00 65.62 190 PHE A O 1
ATOM 1517 N N . ILE A 1 191 ? -4.291 -1.952 24.919 1.00 68.69 191 ILE A N 1
ATOM 1518 C CA . ILE A 1 191 ? -4.234 -3.183 25.720 1.00 68.69 191 ILE A CA 1
ATOM 1519 C C . ILE A 1 191 ? -3.607 -2.929 27.095 1.00 68.69 191 ILE A C 1
ATOM 1521 O O . ILE A 1 191 ? -4.072 -3.488 28.084 1.00 68.69 191 ILE A O 1
ATOM 1525 N N . THR A 1 192 ? -2.603 -2.056 27.195 1.00 63.69 192 THR A N 1
ATOM 1526 C CA . THR A 1 192 ? -1.928 -1.778 28.476 1.00 63.69 192 THR A CA 1
ATOM 1527 C C . THR A 1 192 ? -2.823 -1.069 29.495 1.00 63.69 192 THR A C 1
ATOM 1529 O O . THR A 1 192 ? -2.639 -1.252 30.696 1.00 63.69 192 THR A O 1
ATOM 1532 N N . LYS A 1 193 ? -3.828 -0.305 29.043 1.00 60.16 193 LYS A N 1
ATOM 1533 C CA . LYS A 1 193 ? -4.820 0.333 29.928 1.00 60.16 193 LYS A CA 1
ATOM 1534 C C . LYS A 1 193 ? -5.999 -0.573 30.274 1.00 60.16 193 LYS A C 1
ATOM 1536 O O . LYS A 1 193 ? -6.742 -0.285 31.211 1.00 60.16 193 LYS A O 1
ATOM 1541 N N . LEU A 1 194 ? -6.169 -1.677 29.552 1.00 54.09 194 LEU A N 1
ATOM 1542 C CA . LEU A 1 194 ? -7.258 -2.611 29.769 1.00 54.09 194 LEU A CA 1
ATOM 1543 C C . LEU A 1 194 ? -6.803 -3.707 30.748 1.00 54.09 194 LEU A C 1
ATOM 1545 O O . LEU A 1 194 ? -6.368 -4.783 30.342 1.00 54.09 194 LEU A O 1
ATOM 1549 N N . ARG A 1 195 ? -6.920 -3.444 32.061 1.00 47.28 195 ARG A N 1
ATOM 1550 C CA . ARG A 1 195 ? -6.838 -4.474 33.119 1.00 47.28 195 ARG A CA 1
ATOM 1551 C C . ARG A 1 195 ? -7.997 -5.467 32.948 1.00 47.28 195 ARG A C 1
ATOM 1553 O O . ARG A 1 195 ? -9.011 -5.381 33.632 1.00 47.28 195 ARG A O 1
ATOM 1560 N N . ARG A 1 196 ? -7.874 -6.402 32.009 1.00 50.97 196 ARG A N 1
ATOM 1561 C CA . ARG A 1 196 ? -8.764 -7.563 31.906 1.00 50.97 196 ARG A CA 1
ATOM 1562 C C . ARG A 1 196 ? -8.093 -8.733 32.618 1.00 50.97 196 ARG A C 1
ATOM 1564 O O . ARG A 1 196 ? -6.958 -9.061 32.262 1.00 50.97 196 ARG A O 1
ATOM 1571 N N . PRO A 1 197 ? -8.733 -9.340 33.633 1.00 50.78 197 PRO A N 1
ATOM 1572 C CA . PRO A 1 197 ? -8.153 -10.479 34.328 1.00 50.78 197 PRO A CA 1
ATOM 1573 C C . PRO A 1 197 ? -7.928 -11.617 33.326 1.00 50.78 197 PRO A C 1
ATOM 1575 O O . PRO A 1 197 ? -8.790 -11.903 32.493 1.00 50.78 197 PRO A O 1
ATOM 1578 N N . LEU A 1 198 ? -6.768 -12.277 33.411 1.00 56.44 198 LEU A N 1
ATOM 1579 C CA . LEU A 1 198 ? -6.326 -13.347 32.498 1.00 56.44 198 LEU A CA 1
ATOM 1580 C C . LEU A 1 198 ? -7.385 -14.449 32.285 1.00 56.44 198 LEU A C 1
ATOM 1582 O O . LEU A 1 198 ? -7.426 -15.066 31.224 1.00 56.44 198 LEU A O 1
ATOM 1586 N N . ARG A 1 199 ? -8.299 -14.629 33.247 1.00 54.75 199 ARG A N 1
ATOM 1587 C CA . ARG A 1 199 ? -9.441 -15.552 33.191 1.00 54.75 199 ARG A CA 1
ATOM 1588 C C . ARG A 1 199 ? -10.449 -15.260 32.067 1.00 54.75 199 ARG A C 1
ATOM 1590 O O . ARG A 1 199 ? -10.893 -16.207 31.429 1.00 54.75 199 ARG A O 1
ATOM 1597 N N . GLU A 1 200 ? -10.774 -13.997 31.768 1.00 59.03 200 GLU A N 1
ATOM 1598 C CA . GLU A 1 200 ? -11.648 -13.657 30.621 1.00 59.03 200 GLU A CA 1
ATOM 1599 C C . GLU A 1 200 ? -10.921 -13.872 29.287 1.00 59.03 200 GLU A C 1
ATOM 1601 O O . GLU A 1 200 ? -11.510 -14.312 28.303 1.00 59.03 200 GLU A O 1
ATOM 1606 N N . ARG A 1 201 ? -9.612 -13.605 29.257 1.00 54.88 201 ARG A N 1
ATOM 1607 C CA . ARG A 1 201 ? -8.783 -13.698 28.049 1.00 54.88 201 ARG A CA 1
ATOM 1608 C C . ARG A 1 201 ? -8.576 -15.150 27.601 1.00 54.88 201 ARG A C 1
ATOM 1610 O O . ARG A 1 201 ? -8.628 -15.420 26.405 1.00 54.88 201 ARG A O 1
ATOM 1617 N N . VAL A 1 202 ? -8.418 -16.076 28.550 1.00 58.31 202 VAL A N 1
ATOM 1618 C CA . VAL A 1 202 ? -8.356 -17.523 28.277 1.00 58.31 202 VAL A CA 1
ATOM 1619 C C . VAL A 1 202 ? -9.731 -18.074 27.887 1.00 58.31 202 VAL A C 1
ATOM 1621 O O . VAL A 1 202 ? -9.809 -18.855 26.947 1.00 58.31 202 VAL A O 1
ATOM 1624 N N . ALA A 1 203 ? -10.821 -17.612 28.513 1.00 55.34 203 ALA A N 1
ATOM 1625 C CA . ALA A 1 203 ? -12.178 -18.046 28.165 1.00 55.34 203 ALA A CA 1
ATOM 1626 C C . ALA A 1 203 ? -12.612 -17.614 26.750 1.00 55.34 203 ALA A C 1
ATOM 1628 O O . ALA A 1 203 ? -13.297 -18.358 26.055 1.00 55.34 203 ALA A O 1
ATOM 1629 N N . ILE A 1 204 ? -12.195 -16.432 26.289 1.00 60.50 204 ILE A N 1
ATOM 1630 C CA . ILE A 1 204 ? -12.488 -15.952 24.927 1.00 60.50 204 ILE A CA 1
ATOM 1631 C C . ILE A 1 204 ? -11.643 -16.699 23.885 1.00 60.50 204 ILE A C 1
ATOM 1633 O O . ILE A 1 204 ? -12.123 -16.967 22.785 1.00 60.50 204 ILE A O 1
ATOM 1637 N N . MET A 1 205 ? -10.408 -17.071 24.233 1.00 54.25 205 MET A N 1
ATOM 1638 C CA . MET A 1 205 ? -9.522 -17.821 23.341 1.00 54.25 205 MET A CA 1
ATOM 1639 C C . MET A 1 205 ? -9.892 -19.309 23.255 1.00 54.25 205 MET A C 1
ATOM 1641 O O . MET A 1 205 ? -9.743 -19.900 22.191 1.00 54.25 205 MET A O 1
ATOM 1645 N N . SER A 1 206 ? -10.439 -19.898 24.325 1.00 50.69 206 SER A N 1
ATOM 1646 C CA . SER A 1 206 ? -10.964 -21.270 24.310 1.00 50.69 206 SER A CA 1
ATOM 1647 C C . SER A 1 206 ? -12.371 -21.374 23.703 1.00 50.69 206 SER A C 1
ATOM 1649 O O . SER A 1 206 ? -12.694 -22.387 23.090 1.00 50.69 206 SER A O 1
ATOM 1651 N N . HIS A 1 207 ? -13.207 -20.331 23.811 1.00 48.72 207 HIS A N 1
ATOM 1652 C CA . HIS A 1 207 ? -14.579 -20.308 23.280 1.00 48.72 207 HIS A CA 1
ATOM 1653 C C . HIS A 1 207 ? -14.770 -19.395 22.056 1.00 48.72 207 HIS A C 1
ATOM 1655 O O . HIS A 1 207 ? -15.852 -18.822 21.875 1.00 48.72 207 HIS A O 1
ATOM 1661 N N . GLY A 1 208 ? -13.770 -19.302 21.176 1.00 50.03 208 GLY A N 1
ATOM 1662 C CA . GLY A 1 208 ? -13.766 -18.483 19.951 1.00 50.03 208 GLY A CA 1
ATOM 1663 C C . GLY A 1 208 ? -14.855 -18.777 18.901 1.00 50.03 208 GLY A C 1
ATOM 1664 O O . GLY A 1 208 ? -14.794 -18.256 17.791 1.00 50.03 208 GLY A O 1
ATOM 1665 N N . SER A 1 209 ? -15.878 -19.580 19.204 1.00 48.84 209 SER A N 1
ATOM 1666 C CA . SER A 1 209 ? -17.063 -19.745 18.340 1.00 48.84 209 SER A CA 1
ATOM 1667 C C . SER A 1 209 ? -18.393 -19.936 19.094 1.00 48.84 209 SER A C 1
ATOM 1669 O O . SER A 1 209 ? -19.453 -19.948 18.471 1.00 48.84 209 SER A O 1
ATOM 1671 N N . GLY A 1 210 ? -18.382 -20.047 20.432 1.00 45.84 210 GLY A N 1
ATOM 1672 C CA . GLY A 1 210 ? -19.566 -20.447 21.215 1.00 45.84 210 GLY A CA 1
ATOM 1673 C C . GLY A 1 210 ? -20.066 -19.434 22.252 1.00 45.84 210 GLY A C 1
ATOM 1674 O O . GLY A 1 210 ? -21.270 -19.351 22.492 1.00 45.84 210 GLY A O 1
ATOM 1675 N N . ALA A 1 211 ? -19.184 -18.630 22.854 1.00 45.66 211 ALA A N 1
ATOM 1676 C CA . ALA A 1 211 ? -19.529 -17.874 24.068 1.00 45.66 211 ALA A CA 1
ATOM 1677 C C . ALA A 1 211 ? -20.324 -16.577 23.831 1.00 45.66 211 ALA A C 1
ATOM 1679 O O . ALA A 1 211 ? -21.020 -16.114 24.736 1.00 45.66 211 ALA A O 1
ATOM 1680 N N . VAL A 1 212 ? -20.319 -16.020 22.612 1.00 50.88 212 VAL A N 1
ATOM 1681 C CA . VAL A 1 212 ? -21.141 -14.834 22.284 1.00 50.88 212 VAL A CA 1
ATOM 1682 C C . VAL A 1 212 ? -22.641 -15.142 22.404 1.00 50.88 212 VAL A C 1
ATOM 1684 O O . VAL A 1 212 ? -23.436 -14.254 22.711 1.00 50.88 212 VAL A O 1
ATOM 1687 N N . ARG A 1 213 ? -23.046 -16.413 22.246 1.00 48.81 213 ARG A N 1
ATOM 1688 C CA . ARG A 1 213 ? -24.439 -16.829 22.462 1.00 48.81 213 ARG A CA 1
ATOM 1689 C C . ARG A 1 213 ? -24.827 -16.892 23.939 1.00 48.81 213 ARG A C 1
ATOM 1691 O O . ARG A 1 213 ? -25.974 -16.584 24.246 1.00 48.81 213 ARG A O 1
ATOM 1698 N N . HIS A 1 214 ? -23.907 -17.227 24.843 1.00 46.94 214 HIS A N 1
ATOM 1699 C CA . HIS A 1 214 ? -24.235 -17.355 26.266 1.00 46.94 214 HIS A CA 1
ATOM 1700 C C . HIS A 1 214 ? -24.401 -15.996 26.946 1.00 46.94 214 HIS A C 1
ATOM 1702 O O . HIS A 1 214 ? -25.421 -15.756 27.581 1.00 46.94 214 HIS A O 1
ATOM 1708 N N . HIS A 1 215 ? -23.493 -15.051 26.688 1.00 46.00 215 HIS A N 1
ATOM 1709 C CA . HIS A 1 215 ? -23.569 -13.733 27.326 1.00 46.00 215 HIS A CA 1
ATOM 1710 C C . HIS A 1 215 ? -24.787 -12.905 26.865 1.00 46.00 215 HIS A C 1
ATOM 1712 O O . HIS A 1 215 ? -25.291 -12.066 27.614 1.00 46.00 215 HIS A O 1
ATOM 1718 N N . ARG A 1 216 ? -25.299 -13.158 25.647 1.00 47.75 216 ARG A N 1
ATOM 1719 C CA . ARG A 1 216 ? -26.564 -12.576 25.162 1.00 47.75 216 ARG A CA 1
ATOM 1720 C C . ARG A 1 216 ? -27.784 -13.248 25.800 1.00 47.75 216 ARG A C 1
ATOM 1722 O O . ARG A 1 216 ? -28.753 -12.560 26.098 1.00 47.75 216 ARG A O 1
ATOM 1729 N N . ARG A 1 217 ? -27.723 -14.564 26.040 1.00 44.50 217 ARG A N 1
ATOM 1730 C CA . ARG A 1 217 ? -28.796 -15.348 26.669 1.00 44.50 217 ARG A CA 1
ATOM 1731 C C . ARG A 1 217 ? -28.939 -15.021 28.163 1.00 44.50 217 ARG A C 1
ATOM 1733 O O . ARG A 1 217 ? -30.064 -14.896 28.632 1.00 44.50 217 ARG A O 1
ATOM 1740 N N . ASP A 1 218 ? -27.838 -14.760 28.866 1.00 47.59 218 ASP A N 1
ATOM 1741 C CA . ASP A 1 218 ? -27.870 -14.356 30.280 1.00 47.59 218 ASP A CA 1
ATOM 1742 C C . ASP A 1 218 ? -28.450 -12.943 30.466 1.00 47.59 218 ASP A C 1
ATOM 1744 O O . ASP A 1 218 ? -29.298 -12.735 31.331 1.00 47.59 218 ASP A O 1
ATOM 1748 N N . GLY A 1 219 ? -28.109 -11.988 29.589 1.00 50.06 219 GLY A N 1
ATOM 1749 C CA . GLY A 1 219 ? -28.725 -10.651 29.601 1.00 50.06 219 GLY A CA 1
ATOM 1750 C C . GLY A 1 219 ? -30.227 -10.661 29.274 1.00 50.06 219 GLY A C 1
ATOM 1751 O O . GLY A 1 219 ? -30.998 -9.891 29.851 1.00 50.06 219 GLY A O 1
ATOM 1752 N N . GLN A 1 220 ? -30.666 -11.566 28.392 1.00 52.56 220 GLN A N 1
ATOM 1753 C CA . GLN A 1 220 ? -32.085 -11.748 28.073 1.00 52.56 220 GLN A CA 1
ATOM 1754 C C . GLN A 1 220 ? -32.842 -12.420 29.227 1.00 52.56 220 GLN A C 1
ATOM 1756 O O . GLN A 1 220 ? -33.928 -11.967 29.576 1.00 52.56 220 GLN A O 1
ATOM 1761 N N . ASN A 1 221 ? -32.262 -13.440 29.868 1.00 48.91 221 ASN A N 1
ATOM 1762 C CA . ASN A 1 221 ? -32.870 -14.134 31.008 1.00 48.91 221 ASN A CA 1
ATOM 1763 C C . ASN A 1 221 ? -33.090 -13.210 32.216 1.00 48.91 221 ASN A C 1
ATOM 1765 O O . ASN A 1 221 ? -34.135 -13.306 32.858 1.00 48.91 221 ASN A O 1
ATOM 1769 N N . VAL A 1 222 ? -32.168 -12.277 32.481 1.00 58.88 222 VAL A N 1
ATOM 1770 C CA . VAL A 1 222 ? -32.339 -11.259 33.535 1.00 58.88 222 VAL A CA 1
ATOM 1771 C C . VAL A 1 222 ? -33.492 -10.299 33.204 1.00 58.88 222 VAL A C 1
ATOM 1773 O O . VAL A 1 222 ? -34.318 -10.019 34.070 1.00 58.88 222 VAL A O 1
ATOM 177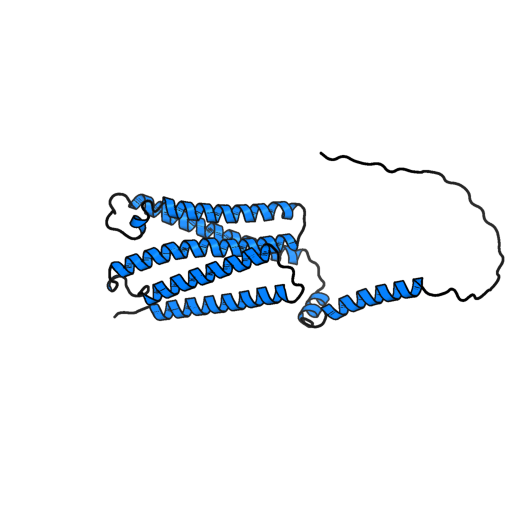6 N N . SER A 1 223 ? -33.628 -9.857 31.945 1.00 58.06 223 SER A N 1
ATOM 1777 C CA . SER A 1 223 ? -34.775 -9.023 31.530 1.00 58.06 223 SER A CA 1
ATOM 1778 C C . SER A 1 223 ? -36.111 -9.775 31.577 1.00 58.06 223 SER A C 1
ATOM 1780 O O . SER A 1 223 ? -37.118 -9.208 31.995 1.00 58.06 223 SER A O 1
ATOM 1782 N N . TYR A 1 224 ? -36.140 -11.059 31.200 1.00 55.44 224 TYR A N 1
ATOM 1783 C CA . TYR A 1 224 ? -37.349 -11.886 31.290 1.00 55.44 224 TYR A CA 1
ATOM 1784 C C . TYR A 1 224 ? -37.769 -12.157 32.740 1.00 55.44 224 TYR A C 1
ATOM 1786 O O . TYR A 1 224 ? -38.965 -12.181 33.024 1.00 55.44 224 TYR A O 1
ATOM 1794 N N . GLN A 1 225 ? -36.821 -12.337 33.665 1.00 59.16 225 GLN A N 1
ATOM 1795 C CA . GLN A 1 225 ? -37.142 -12.476 35.088 1.00 59.16 225 GLN A CA 1
ATOM 1796 C C . GLN A 1 225 ? -37.685 -11.173 35.687 1.00 59.16 225 GLN A C 1
ATOM 1798 O O . GLN A 1 225 ? -38.695 -11.227 36.385 1.00 59.16 225 GLN A O 1
ATOM 1803 N N . ALA A 1 226 ? -37.112 -10.018 35.334 1.00 58.62 226 ALA A N 1
ATOM 1804 C CA . ALA A 1 226 ? -37.623 -8.713 35.764 1.00 58.62 226 ALA A CA 1
ATOM 1805 C C . ALA A 1 226 ? -39.052 -8.438 35.243 1.00 58.62 226 ALA A C 1
ATOM 1807 O O . ALA A 1 226 ? -39.922 -8.010 35.999 1.00 58.62 226 ALA A O 1
ATOM 1808 N N . LEU A 1 227 ? -39.342 -8.775 33.979 1.00 57.06 227 LEU A N 1
ATOM 1809 C CA . LEU A 1 227 ? -40.698 -8.682 33.413 1.00 57.06 227 LEU A CA 1
ATOM 1810 C C . LEU A 1 227 ? -41.690 -9.659 34.071 1.00 57.06 227 LEU A C 1
ATOM 1812 O O . LEU A 1 227 ? -42.874 -9.347 34.203 1.00 57.06 227 LEU A O 1
ATOM 1816 N N . ARG A 1 228 ? -41.224 -10.836 34.509 1.00 56.28 228 ARG A N 1
ATOM 1817 C CA . ARG A 1 228 ? -42.059 -11.845 35.180 1.00 56.28 228 ARG A CA 1
ATOM 1818 C C . ARG A 1 228 ? -42.401 -11.471 36.623 1.00 56.28 228 ARG A C 1
ATOM 1820 O O . ARG A 1 228 ? -43.458 -11.875 37.104 1.00 56.28 228 ARG A O 1
ATOM 1827 N N . GLU A 1 229 ? -41.549 -10.714 37.310 1.00 59.03 229 GLU A N 1
ATOM 1828 C CA . GLU A 1 229 ? -41.872 -10.165 38.633 1.00 59.03 229 GLU A CA 1
ATOM 1829 C C . GLU A 1 229 ? -42.879 -9.016 38.550 1.00 59.03 229 GLU A C 1
ATOM 1831 O O . GLU A 1 229 ? -43.793 -8.958 39.369 1.00 59.03 229 GLU A O 1
ATOM 1836 N N . GLN A 1 230 ? -42.797 -8.174 37.518 1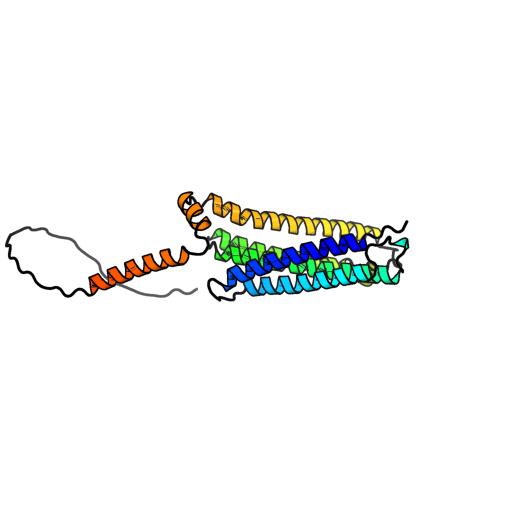.00 57.28 230 GLN A N 1
ATOM 1837 C CA . GLN A 1 230 ? -43.723 -7.052 37.338 1.00 57.28 230 GLN A CA 1
ATOM 1838 C C . GLN A 1 230 ? -45.158 -7.484 36.974 1.00 57.28 230 GLN A C 1
ATOM 1840 O O . GLN A 1 230 ? -46.111 -6.772 37.278 1.00 57.28 230 GLN A O 1
ATOM 1845 N N . HIS A 1 231 ? -45.332 -8.664 36.370 1.00 52.94 231 HIS A N 1
ATOM 1846 C CA . HIS A 1 231 ? -46.640 -9.215 35.993 1.00 52.94 231 HIS A CA 1
ATOM 1847 C C . HIS A 1 231 ? -47.177 -10.301 36.938 1.00 52.94 231 HIS A C 1
ATOM 1849 O O . HIS A 1 231 ? -48.144 -10.982 36.593 1.00 52.94 231 HIS A O 1
ATOM 1855 N N . ARG A 1 232 ? -46.595 -10.491 38.131 1.00 46.56 232 ARG A N 1
ATOM 1856 C CA . ARG A 1 232 ? -47.130 -11.464 39.094 1.00 46.56 232 ARG A CA 1
ATOM 1857 C C . ARG A 1 232 ? -48.381 -10.871 39.782 1.00 46.56 232 ARG A C 1
ATOM 1859 O O . ARG A 1 232 ? -48.241 -9.890 40.510 1.00 46.56 232 ARG A O 1
ATOM 1866 N N . PRO A 1 233 ? -49.597 -11.425 39.590 1.00 45.66 233 PRO A N 1
ATOM 1867 C CA . PRO A 1 233 ? -50.778 -10.952 40.303 1.00 45.66 233 PRO A CA 1
ATOM 1868 C C . PRO A 1 233 ? -50.617 -11.213 41.805 1.00 45.66 233 PRO A C 1
ATOM 1870 O O . PRO A 1 233 ? -50.239 -12.310 42.223 1.00 45.66 233 PRO A O 1
ATOM 1873 N N . ALA A 1 234 ? -50.888 -10.185 42.610 1.00 52.22 234 ALA A N 1
ATOM 1874 C CA . ALA A 1 234 ? -50.874 -10.250 44.063 1.00 52.22 234 ALA A CA 1
ATOM 1875 C C . ALA A 1 234 ? -52.003 -11.169 44.558 1.00 52.22 234 ALA A C 1
ATOM 1877 O O . ALA A 1 234 ? -53.140 -10.743 44.748 1.00 52.22 234 ALA A O 1
ATOM 1878 N N . LEU A 1 235 ? -51.692 -12.451 44.756 1.00 48.03 235 LEU A N 1
ATOM 1879 C CA . LEU A 1 235 ? -52.544 -13.360 45.513 1.00 48.03 235 LEU A CA 1
ATOM 1880 C C . LEU A 1 235 ? -52.406 -13.019 46.997 1.00 48.03 235 LEU A C 1
ATOM 1882 O O . LEU A 1 235 ? -51.340 -13.162 47.596 1.00 48.03 235 LEU A O 1
ATOM 1886 N N . GLY A 1 236 ? -53.502 -12.506 47.550 1.00 44.12 236 GLY A N 1
ATOM 1887 C CA . GLY A 1 236 ? -53.609 -12.072 48.929 1.00 44.12 236 GLY A CA 1
ATOM 1888 C C . GLY A 1 236 ? -53.371 -13.200 49.928 1.00 44.12 236 GLY A C 1
ATOM 1889 O O . GLY A 1 236 ? -53.971 -14.275 49.863 1.00 44.12 236 GLY A O 1
ATOM 1890 N N . HIS A 1 237 ? -52.554 -12.899 50.929 1.00 41.12 237 HIS A N 1
ATOM 1891 C CA . HIS A 1 237 ? -52.646 -13.548 52.223 1.00 41.12 237 HIS A CA 1
ATOM 1892 C C . HIS A 1 237 ? -52.731 -12.468 53.291 1.00 41.12 237 HIS A C 1
ATOM 1894 O O . HIS A 1 237 ? -51.762 -11.775 53.599 1.00 41.12 237 HIS A O 1
ATOM 1900 N N . GLY A 1 238 ? -53.949 -12.298 53.802 1.00 43.62 238 GLY A N 1
ATOM 1901 C CA . GLY A 1 238 ? -54.225 -11.456 54.945 1.00 43.62 238 GLY A CA 1
ATOM 1902 C C . GLY A 1 238 ? -53.536 -12.017 56.181 1.00 43.62 238 GLY A C 1
ATOM 1903 O O . GLY A 1 238 ? -53.701 -13.185 56.531 1.00 43.62 238 GLY A O 1
ATOM 1904 N N . ARG A 1 239 ? -52.801 -11.156 56.880 1.00 37.38 239 ARG A N 1
ATOM 1905 C CA . ARG A 1 239 ? -52.572 -11.327 58.309 1.00 37.38 239 ARG A CA 1
ATOM 1906 C C . ARG A 1 239 ? -52.432 -9.960 58.959 1.00 37.38 239 ARG A C 1
ATOM 1908 O O . ARG A 1 239 ? -51.443 -9.261 58.764 1.00 37.38 239 ARG A O 1
ATOM 1915 N N . SER A 1 240 ? -53.464 -9.600 59.715 1.00 39.81 240 SER A N 1
ATOM 1916 C CA . SER A 1 240 ? -53.483 -8.478 60.646 1.00 39.81 240 SER A CA 1
ATOM 1917 C C . SER A 1 240 ? -52.250 -8.480 61.540 1.00 39.81 240 SER A C 1
ATOM 1919 O O . SER A 1 240 ? -51.926 -9.514 62.125 1.00 39.81 240 SER A O 1
ATOM 1921 N N . ARG A 1 241 ? -51.653 -7.302 61.732 1.00 40.56 241 ARG A N 1
ATOM 1922 C CA . ARG A 1 241 ? -51.065 -6.885 63.009 1.00 40.56 241 ARG A CA 1
ATOM 1923 C C . ARG A 1 241 ? -51.050 -5.361 63.093 1.00 40.56 241 ARG A C 1
ATOM 1925 O O . ARG A 1 241 ? -50.334 -4.674 62.378 1.00 40.56 241 ARG A O 1
ATOM 1932 N N . THR A 1 242 ? -51.910 -4.884 63.978 1.00 41.97 242 THR A N 1
ATOM 1933 C CA . THR A 1 242 ? -51.916 -3.577 64.630 1.00 41.97 242 THR A CA 1
ATOM 1934 C C . THR A 1 242 ? -50.600 -3.301 65.358 1.00 41.97 242 THR A C 1
ATOM 1936 O O . THR A 1 242 ? -50.101 -4.201 66.028 1.00 41.97 242 THR A O 1
ATOM 1939 N N . LEU A 1 243 ? -50.108 -2.063 65.257 1.00 37.50 243 LEU A N 1
ATOM 1940 C CA . LEU A 1 243 ? -49.316 -1.240 66.202 1.00 37.50 243 LEU A CA 1
ATOM 1941 C C . LEU A 1 243 ? -48.630 -0.180 65.313 1.00 37.50 243 LEU A C 1
ATOM 1943 O O . LEU A 1 243 ? -48.020 -0.536 64.317 1.00 37.50 243 LEU A O 1
ATOM 1947 N N . GLY A 1 244 ? -48.712 1.129 65.513 1.00 34.00 244 GLY A N 1
ATOM 1948 C CA . GLY A 1 244 ? -48.769 1.891 66.751 1.00 34.00 244 GLY A CA 1
ATOM 1949 C C . GLY A 1 244 ? -47.647 2.936 66.676 1.00 34.00 244 GLY A C 1
ATOM 1950 O O . GLY A 1 244 ? -46.484 2.567 66.703 1.00 34.00 244 GLY A O 1
ATOM 1951 N N . LEU A 1 245 ? -48.034 4.209 66.534 1.00 36.59 245 LEU A N 1
ATOM 1952 C CA . LEU A 1 245 ? -47.302 5.455 66.828 1.00 36.59 245 LEU A CA 1
ATOM 1953 C C . LEU A 1 245 ? -45.792 5.595 66.515 1.00 36.59 245 LEU A C 1
ATOM 1955 O O . LEU A 1 245 ? -44.945 5.015 67.186 1.00 36.59 245 LEU A O 1
ATOM 1959 N N . ARG A 1 246 ? -45.488 6.587 65.661 1.00 37.78 246 ARG A N 1
ATOM 1960 C CA . ARG A 1 246 ? -44.527 7.720 65.815 1.00 37.78 246 ARG A CA 1
ATOM 1961 C C . ARG A 1 246 ? -44.340 8.311 64.404 1.00 37.78 246 ARG A C 1
ATOM 1963 O O . ARG A 1 246 ? -44.064 7.567 63.481 1.00 37.78 246 ARG A O 1
ATOM 1970 N N . GLY A 1 247 ? -44.577 9.584 64.096 1.00 33.97 247 GLY A N 1
ATOM 1971 C CA . GLY A 1 247 ? -44.282 10.792 64.857 1.00 33.97 247 GLY A CA 1
ATOM 1972 C C . GLY A 1 247 ? -42.916 11.342 64.430 1.00 33.97 247 GLY A C 1
ATOM 1973 O O . GLY A 1 247 ? -41.944 11.042 65.107 1.00 33.97 247 GLY A O 1
ATOM 1974 N N . ALA A 1 248 ? -42.855 12.078 63.311 1.00 38.75 248 ALA A N 1
ATOM 1975 C CA . ALA A 1 248 ? -41.840 13.089 62.945 1.00 38.75 248 ALA A CA 1
ATOM 1976 C C . ALA A 1 248 ? -42.144 13.562 61.499 1.00 38.75 248 ALA A C 1
ATOM 1978 O O . ALA A 1 248 ? -42.125 12.746 60.588 1.00 38.75 248 ALA A O 1
ATOM 1979 N N . VAL A 1 249 ? -42.688 14.755 61.236 1.00 36.78 249 VAL A N 1
ATOM 1980 C CA . VAL A 1 249 ? -42.122 16.109 61.399 1.00 36.78 249 VAL A CA 1
ATOM 1981 C C . VAL A 1 249 ? -41.162 16.489 60.258 1.00 36.78 249 VAL A C 1
ATOM 1983 O O . VAL A 1 249 ? -40.078 15.936 60.141 1.00 36.78 249 VAL A O 1
ATOM 1986 N N . LEU A 1 250 ? -41.607 17.523 59.526 1.00 33.72 250 LEU A N 1
ATOM 1987 C CA . LEU A 1 250 ? -40.876 18.545 58.758 1.00 33.72 250 LEU A CA 1
ATOM 1988 C C . LEU A 1 250 ? -40.107 18.150 57.490 1.00 33.72 250 LEU A C 1
ATOM 1990 O O . LEU A 1 250 ? -39.225 17.303 57.502 1.00 33.72 250 LEU A O 1
ATOM 1994 N N . GLY A 1 251 ? -40.317 18.964 56.446 1.00 31.91 251 GLY A N 1
ATOM 1995 C CA . GLY A 1 251 ? -39.171 19.432 55.666 1.00 31.91 251 GLY A CA 1
ATOM 1996 C C . GLY A 1 251 ? -39.331 19.526 54.155 1.00 31.91 251 GLY A C 1
ATOM 1997 O O . GLY A 1 251 ? -38.627 18.841 53.436 1.00 31.91 251 GLY A O 1
ATOM 1998 N N . ASN A 1 252 ? -40.177 20.453 53.704 1.00 33.59 252 ASN A N 1
ATOM 1999 C CA . ASN A 1 252 ? -39.809 21.493 52.739 1.00 33.59 252 ASN A CA 1
ATOM 2000 C C . ASN A 1 252 ? -39.242 21.141 51.340 1.00 33.59 252 ASN A C 1
ATOM 2002 O O . ASN A 1 252 ? -38.084 20.786 51.170 1.00 33.59 252 ASN A O 1
ATOM 2006 N N . HIS A 1 253 ? -40.038 21.588 50.362 1.00 32.91 253 HIS A N 1
ATOM 2007 C CA . HIS A 1 253 ? -39.678 22.516 49.278 1.00 32.91 253 HIS A CA 1
ATOM 2008 C C . HIS A 1 253 ? -39.144 22.025 47.917 1.00 32.91 253 HIS A C 1
ATOM 2010 O O . HIS A 1 253 ? -38.150 21.323 47.798 1.00 32.91 253 HIS A O 1
ATOM 2016 N N . CYS A 1 254 ? -39.784 22.649 46.913 1.00 30.89 254 CYS A N 1
ATOM 2017 C CA . CYS A 1 254 ? -39.393 22.937 45.527 1.00 30.89 254 CYS A CA 1
ATOM 2018 C C . CYS A 1 254 ? -39.367 21.756 44.542 1.00 30.89 254 CYS A C 1
ATOM 2020 O O . CYS A 1 254 ? -38.576 20.841 44.672 1.00 30.89 254 CYS A O 1
ATOM 2022 N N . GLY A 1 255 ? -40.177 21.703 43.481 1.00 31.08 255 GLY A N 1
ATOM 2023 C CA . GLY A 1 255 ? -40.871 22.773 42.761 1.00 31.08 255 GLY A CA 1
ATOM 2024 C C . GLY A 1 255 ? -40.162 23.110 41.445 1.00 31.08 255 GLY A C 1
ATOM 2025 O O . GLY A 1 255 ? -39.247 23.914 41.443 1.00 31.08 255 GLY A O 1
ATOM 2026 N N . LEU A 1 256 ? -40.696 22.534 40.360 1.00 30.92 256 LEU A N 1
ATOM 2027 C CA . LEU A 1 256 ? -41.014 23.176 39.072 1.00 30.92 256 LEU A CA 1
ATOM 2028 C C . LEU A 1 256 ? -39.924 23.731 38.119 1.00 30.92 256 LEU A C 1
ATOM 2030 O O . LEU A 1 256 ? -39.093 24.550 38.482 1.00 30.92 256 LEU A O 1
ATOM 2034 N N . ARG A 1 257 ? -40.200 23.429 36.830 1.00 32.09 257 ARG A N 1
ATOM 2035 C CA . ARG A 1 257 ? -39.837 24.082 35.542 1.00 32.09 257 ARG A CA 1
ATOM 2036 C C . ARG A 1 257 ? -38.438 23.781 34.988 1.00 32.09 257 ARG A C 1
ATOM 2038 O O . ARG A 1 257 ? -37.456 23.941 35.689 1.00 32.09 257 ARG A O 1
ATOM 2045 N N . ALA A 1 258 ? -38.261 23.209 33.790 1.00 31.91 258 ALA A N 1
ATOM 2046 C CA . ALA A 1 258 ? -38.826 23.451 32.443 1.00 31.91 258 ALA A CA 1
ATOM 2047 C C . ALA A 1 258 ? -38.351 24.760 31.786 1.00 31.91 258 ALA A C 1
ATOM 2049 O O . ALA A 1 258 ? -38.250 25.770 32.474 1.00 31.91 258 ALA A O 1
ATOM 2050 N N . VAL A 1 259 ? -38.205 24.697 30.447 1.00 37.03 259 VAL A N 1
ATOM 2051 C CA . VAL A 1 259 ? -37.730 25.713 29.466 1.00 37.03 259 VAL A CA 1
ATOM 2052 C C . VAL A 1 259 ? -36.207 25.654 29.245 1.00 37.03 259 VAL A C 1
ATOM 2054 O O . VAL A 1 259 ? -35.472 25.480 30.205 1.00 37.03 259 VAL A O 1
ATOM 2057 N N . SER A 1 260 ? -35.602 25.844 28.070 1.00 32.16 260 SER A N 1
ATOM 2058 C CA . SER A 1 260 ? -35.905 25.821 26.619 1.00 32.16 260 SER A CA 1
ATOM 2059 C C . SER A 1 260 ? -34.696 26.533 25.986 1.00 32.16 260 SER A C 1
ATOM 2061 O O . SER A 1 260 ? -34.255 27.528 26.549 1.00 32.16 260 SER A O 1
ATOM 2063 N N . GLU A 1 261 ? -34.236 26.063 24.825 1.00 34.62 261 GLU A N 1
ATOM 2064 C CA . GLU A 1 261 ? -33.549 26.841 23.774 1.00 34.62 261 GLU A CA 1
ATOM 2065 C C . GLU A 1 261 ? -32.186 27.515 24.018 1.00 34.62 261 GLU A C 1
ATOM 2067 O O . GLU A 1 261 ? -31.878 28.107 25.045 1.00 34.62 261 GLU A O 1
ATOM 2072 N N . GLY A 1 262 ? -31.372 27.462 22.961 1.00 31.58 262 GLY A N 1
ATOM 2073 C CA . GLY A 1 262 ? -30.112 28.186 22.845 1.00 31.58 262 GLY A CA 1
ATOM 2074 C C . GLY A 1 262 ? -29.221 27.604 21.755 1.00 31.58 262 GLY A C 1
ATOM 2075 O O . GLY A 1 262 ? -28.165 27.056 22.053 1.00 31.58 262 GLY A O 1
ATOM 2076 N N . ALA A 1 263 ? -29.683 27.673 20.506 1.00 33.50 263 ALA A N 1
ATOM 2077 C CA . ALA A 1 263 ? -28.853 27.470 19.326 1.00 33.50 263 ALA A CA 1
ATOM 2078 C C . ALA A 1 263 ? -28.015 28.731 19.069 1.00 33.50 263 ALA A C 1
ATOM 2080 O O . ALA A 1 263 ? -28.584 29.817 18.968 1.00 33.50 263 ALA A O 1
ATOM 2081 N N . VAL A 1 264 ? -26.698 28.559 18.939 1.00 37.94 264 VAL A N 1
ATOM 2082 C CA . VAL A 1 264 ? -25.774 29.393 18.152 1.00 37.94 264 VAL A CA 1
ATOM 2083 C C . VAL A 1 264 ? -24.740 28.455 17.544 1.00 37.94 264 VAL A C 1
ATOM 2085 O O . VAL A 1 264 ? -24.272 27.557 18.283 1.00 37.94 264 VAL A O 1
#

Organism: NCBI:txid1392243

InterPro domains:
  IPR049326 Rhodopsin domain, fungi [PF20684] (26-205)
  IPR052337 Satratoxin biosynthesis SC1 cluster protein 4-like [PTHR33048] (15-205)

Foldseek 3Di:
DWPFCLVVVCVVLVVVLVVVVVVLVVVVCVVCPPDPDDDPLVVLSVVLVVLVVVLSVLVNVLSVLPPRIPPVPDDLVNQLSNLVSVLVSVLSVLSSLLSVLLSLLVVLCVVDVDPVSVVVSVVLNVVSVVLSVVLVVLSPVLCVVVVVSSDVPVVPPPPVSVVVNVVSVVVSVVVSVVSVVVSVCSVVVVVVPDPDPVVVVVVCVVPVDPCVVVVVVVVVVVVVVVVVVVPDDDDDDDDDDDDDDDDDDDDDDDDDDDDDDDDD